Protein AF-X1B2E8-F1 (afdb_monomer_lite)

Sequence (235 aa):
KLYKNGIMIWRLMNKSKGINFYLFKSKGGPTIWGINLANALRKKDYQVTIYSDALSHIKGYIKGPFSCPIIHSVLPFPYPFRGKYILTIHGDFRREKHLLSRLYPWAIKKADFVTVPSLFLKKALDLKKALVIPNGIVQPRNKKFSYQLNRNKPVIGIMTSFHFRNKSDGIIVLAKVIKKVIPSAKLLIAGEGSLLNYYIQKVQEIGIDAKFLGYCGKDSFFDKLDIFSFYFRFN

Secondary structure (DSSP, 8-state):
--HHHHHHHHHHHS---EEEEE--SSSSHHHHHHHHHHHHHHTTT-EEEEE-SHHHHHHHHHHHHHH-SEEEESS------SSEEEEE--S-TTT--SGGGGGHHHHHHH-SEEEES-HHHHHHTT-TT-EE-PPPP-PPP---------SSS-EEEEE--TT-HHHHHHHHHHHHHHHHH-TT-EEEEE--STTHHHHHHHHHTTT--EEE--S--HHHHHTT-SEEE------

Organism: NCBI:txid412755

pLDDT: mean 82.93, std 15.94, range [27.25, 96.94]

Structure (mmCIF, N/CA/C/O backbone):
data_AF-X1B2E8-F1
#
_entry.id   AF-X1B2E8-F1
#
loop_
_atom_site.group_PDB
_atom_site.id
_atom_site.type_symbol
_atom_site.label_atom_id
_atom_site.label_alt_id
_atom_site.label_comp_id
_atom_site.label_asym_id
_atom_site.label_entity_id
_atom_site.label_seq_id
_atom_site.pdbx_PDB_ins_code
_atom_site.Cartn_x
_atom_site.Cartn_y
_atom_site.Cartn_z
_atom_site.occupancy
_atom_site.B_iso_or_equiv
_atom_site.auth_seq_id
_atom_site.auth_comp_id
_atom_site.auth_asym_id
_atom_site.auth_atom_id
_atom_site.pdbx_PDB_model_num
ATOM 1 N N . LYS A 1 1 ? 47.749 -7.210 -26.260 1.00 39.28 1 LYS A N 1
ATOM 2 C CA . LYS A 1 1 ? 46.509 -6.595 -26.817 1.00 39.28 1 LYS A CA 1
ATOM 3 C C . LYS A 1 1 ? 45.311 -7.567 -26.874 1.00 39.28 1 LYS A C 1
ATOM 5 O O . LYS A 1 1 ? 44.193 -7.102 -26.723 1.00 39.28 1 LYS A O 1
ATOM 10 N N . LEU A 1 2 ? 45.518 -8.890 -26.973 1.00 28.91 2 LEU A N 1
ATOM 11 C CA . LEU A 1 2 ? 44.445 -9.908 -27.000 1.00 28.91 2 LEU A CA 1
ATOM 12 C C . LEU A 1 2 ? 43.793 -10.231 -25.631 1.00 28.91 2 LEU A C 1
ATOM 14 O O . LEU A 1 2 ? 42.618 -10.571 -25.584 1.00 28.91 2 LEU A O 1
ATOM 18 N N . TYR A 1 3 ? 44.480 -10.003 -24.504 1.00 28.62 3 TYR A N 1
ATOM 19 C CA . TYR A 1 3 ? 43.939 -10.285 -23.159 1.00 28.62 3 TYR A CA 1
ATOM 20 C C . TYR A 1 3 ? 42.920 -9.257 -22.616 1.00 28.62 3 TYR A C 1
ATOM 22 O O . TYR A 1 3 ? 42.130 -9.581 -21.733 1.00 28.62 3 TYR A O 1
ATOM 30 N N . LYS A 1 4 ? 42.861 -8.030 -23.164 1.00 31.44 4 LYS A N 1
ATOM 31 C CA . LYS A 1 4 ? 41.838 -7.029 -22.778 1.00 31.44 4 LYS A CA 1
ATOM 32 C C . LYS A 1 4 ? 40.471 -7.300 -23.421 1.00 31.44 4 LYS A C 1
ATOM 34 O O . LYS A 1 4 ? 39.447 -6.953 -22.837 1.00 31.44 4 LYS A O 1
ATOM 39 N N . ASN A 1 5 ? 40.446 -7.975 -24.572 1.00 30.41 5 ASN A N 1
ATOM 40 C CA . ASN A 1 5 ? 39.207 -8.298 -25.282 1.00 30.41 5 ASN A CA 1
ATOM 41 C C . ASN A 1 5 ? 38.492 -9.520 -24.682 1.00 30.41 5 ASN A C 1
ATOM 43 O O . ASN A 1 5 ? 37.266 -9.536 -24.658 1.00 30.41 5 ASN A O 1
ATOM 47 N N . GLY A 1 6 ? 39.224 -10.476 -24.095 1.00 27.25 6 GLY A N 1
ATOM 48 C CA . GLY A 1 6 ? 38.640 -11.624 -23.385 1.00 27.25 6 GLY A CA 1
ATOM 49 C C . GLY A 1 6 ? 37.879 -11.241 -22.109 1.00 27.25 6 GLY A C 1
ATOM 50 O O . GLY A 1 6 ? 36.779 -11.728 -21.883 1.00 27.25 6 GLY A O 1
ATOM 51 N N . ILE A 1 7 ? 38.389 -10.287 -21.319 1.00 38.78 7 ILE A N 1
ATOM 52 C CA . ILE A 1 7 ? 37.700 -9.765 -20.117 1.00 38.78 7 ILE A CA 1
ATOM 53 C C . ILE A 1 7 ? 36.473 -8.928 -20.496 1.00 38.78 7 ILE A C 1
ATOM 55 O O . ILE A 1 7 ? 35.469 -8.931 -19.786 1.00 38.78 7 ILE A O 1
ATOM 59 N N . MET A 1 8 ? 36.533 -8.215 -21.621 1.00 32.81 8 MET A N 1
ATOM 60 C CA . MET A 1 8 ? 35.409 -7.434 -22.127 1.00 32.81 8 MET A CA 1
ATOM 61 C C . MET A 1 8 ? 34.312 -8.345 -22.681 1.00 32.81 8 MET A C 1
ATOM 63 O O . MET A 1 8 ? 33.151 -8.119 -22.368 1.00 32.81 8 MET A O 1
ATOM 67 N N . ILE A 1 9 ? 34.663 -9.416 -23.400 1.00 34.75 9 ILE A N 1
ATOM 68 C CA . ILE A 1 9 ? 33.717 -10.444 -23.849 1.00 34.75 9 ILE A CA 1
ATOM 69 C C . ILE A 1 9 ? 33.177 -11.236 -22.656 1.00 34.75 9 ILE A C 1
ATOM 71 O O . ILE A 1 9 ? 31.979 -11.434 -22.595 1.00 34.75 9 ILE A O 1
ATOM 75 N N . TRP A 1 10 ? 33.972 -11.562 -21.634 1.00 33.44 10 TRP A N 1
ATOM 76 C CA . TRP A 1 10 ? 33.471 -12.194 -20.405 1.00 33.44 10 TRP A CA 1
ATOM 77 C C . TRP A 1 10 ? 32.557 -11.262 -19.582 1.00 33.44 10 TRP A C 1
ATOM 79 O O . TRP A 1 10 ? 31.526 -11.699 -19.084 1.00 33.44 10 TRP A O 1
ATOM 89 N N . ARG A 1 11 ? 32.835 -9.948 -19.513 1.00 38.38 11 ARG A N 1
ATOM 90 C CA . ARG A 1 11 ? 31.917 -8.929 -18.947 1.00 38.38 11 ARG A CA 1
ATOM 91 C C . ARG A 1 11 ? 30.664 -8.710 -19.801 1.00 38.38 11 ARG A C 1
ATOM 93 O O . ARG A 1 11 ? 29.609 -8.394 -19.258 1.00 38.38 11 ARG A O 1
ATOM 100 N N . LEU A 1 12 ? 30.772 -8.865 -21.120 1.00 38.19 12 LEU A N 1
ATOM 101 C CA . LEU A 1 12 ? 29.663 -8.785 -22.072 1.00 38.19 12 LEU A CA 1
ATOM 102 C C . LEU A 1 12 ? 28.855 -10.093 -22.138 1.00 38.19 12 LEU A C 1
ATOM 104 O O . LEU A 1 12 ? 27.675 -10.030 -22.445 1.00 38.19 12 LEU A O 1
ATOM 108 N N . MET A 1 13 ? 29.446 -11.241 -21.804 1.00 37.78 13 MET A N 1
ATOM 109 C CA . MET A 1 13 ? 28.807 -12.560 -21.702 1.00 37.78 13 MET A CA 1
ATOM 110 C C . MET A 1 13 ? 28.245 -12.814 -20.296 1.00 37.78 13 MET A C 1
ATOM 112 O O . MET A 1 13 ? 27.308 -13.587 -20.152 1.00 37.78 13 MET A O 1
ATOM 116 N N . ASN A 1 14 ? 28.710 -12.072 -19.282 1.00 41.38 14 ASN A N 1
ATOM 117 C CA . ASN A 1 14 ? 27.997 -11.856 -18.016 1.00 41.38 14 ASN A CA 1
ATOM 118 C C . ASN A 1 14 ? 26.859 -10.818 -18.138 1.00 41.38 14 ASN A C 1
ATOM 120 O O . ASN A 1 14 ? 26.185 -10.509 -17.150 1.00 41.38 14 ASN A O 1
ATOM 124 N N . LYS A 1 15 ? 26.585 -10.272 -19.337 1.00 46.62 15 LYS A N 1
ATOM 125 C CA . LYS A 1 15 ? 25.315 -9.575 -19.573 1.00 46.62 15 LYS A CA 1
ATOM 126 C C . LYS A 1 15 ? 24.201 -10.612 -19.558 1.00 46.62 15 LYS A C 1
ATOM 128 O O . LYS A 1 15 ? 24.073 -11.383 -20.499 1.00 46.62 15 LYS A O 1
ATOM 133 N N . SER A 1 16 ? 23.340 -10.553 -18.547 1.00 53.31 16 SER A N 1
ATOM 134 C CA . SER A 1 16 ? 21.894 -10.318 -18.750 1.00 53.31 16 SER A CA 1
ATOM 135 C C . SER A 1 16 ? 21.034 -10.776 -17.569 1.00 53.31 16 SER A C 1
ATOM 137 O O . SER A 1 16 ? 20.101 -11.552 -17.719 1.00 53.31 16 SER A O 1
ATOM 139 N N . LYS A 1 17 ? 21.266 -10.216 -16.380 1.00 69.50 17 LYS A N 1
ATOM 140 C CA . LYS A 1 17 ? 20.231 -10.186 -15.329 1.00 69.50 17 LYS A CA 1
ATOM 141 C C . LYS A 1 17 ? 20.121 -8.816 -14.659 1.00 69.50 17 LYS A C 1
ATOM 143 O O . LYS A 1 17 ? 19.745 -8.708 -13.497 1.00 69.50 17 LYS A O 1
ATOM 148 N N . GLY A 1 18 ? 20.486 -7.767 -15.397 1.00 82.50 18 GLY A N 1
ATOM 149 C CA . GLY A 1 18 ? 20.246 -6.391 -14.981 1.00 82.50 18 GLY A CA 1
ATOM 150 C C . GLY A 1 18 ? 18.748 -6.100 -14.985 1.00 82.50 18 GLY A C 1
ATOM 151 O O . GLY A 1 18 ? 18.078 -6.389 -15.978 1.00 82.50 18 GLY A O 1
ATOM 152 N N . ILE A 1 19 ? 18.232 -5.522 -13.903 1.00 88.00 19 ILE A N 1
ATOM 153 C CA . ILE A 1 19 ? 16.855 -5.031 -13.812 1.00 88.00 19 ILE A CA 1
ATOM 154 C C . ILE A 1 19 ? 16.879 -3.607 -13.260 1.00 88.00 19 ILE A C 1
ATOM 156 O O . ILE A 1 19 ? 17.340 -3.366 -12.143 1.00 88.00 19 ILE A O 1
ATOM 160 N N . ASN A 1 20 ? 16.334 -2.667 -14.030 1.00 90.38 20 ASN A N 1
ATOM 161 C CA . ASN A 1 20 ? 16.082 -1.308 -13.564 1.00 90.38 20 ASN A CA 1
ATOM 162 C C . ASN A 1 20 ? 14.659 -1.223 -13.017 1.00 90.38 20 ASN A C 1
ATOM 164 O O . ASN A 1 20 ? 13.691 -1.402 -13.757 1.00 90.38 20 ASN A O 1
ATOM 168 N N . PHE A 1 21 ? 14.546 -0.945 -11.723 1.00 89.69 21 PHE A N 1
ATOM 169 C CA . PHE A 1 21 ? 13.286 -0.889 -11.000 1.00 89.69 21 PHE A CA 1
ATOM 170 C C . PHE A 1 21 ? 12.903 0.559 -10.694 1.00 89.69 21 PHE A C 1
ATOM 172 O O . PHE A 1 21 ? 13.658 1.264 -10.026 1.00 89.69 21 PHE A O 1
ATOM 179 N N . TYR A 1 22 ? 11.735 1.009 -11.148 1.00 90.12 22 TYR A N 1
ATOM 180 C CA . TYR A 1 22 ? 11.275 2.387 -10.957 1.00 90.12 22 TYR A CA 1
ATOM 181 C C . TYR A 1 22 ? 10.090 2.441 -9.996 1.00 90.12 22 TYR A C 1
ATOM 183 O O . TYR A 1 22 ? 9.044 1.852 -10.270 1.00 90.12 22 TYR A O 1
ATOM 191 N N . LEU A 1 23 ? 10.261 3.157 -8.881 1.00 89.62 23 LEU A N 1
ATOM 192 C CA . LEU A 1 23 ? 9.325 3.223 -7.755 1.00 89.62 23 LEU A CA 1
ATOM 193 C C . LEU A 1 23 ? 8.893 4.643 -7.419 1.00 89.62 23 LEU A C 1
ATOM 195 O O . LEU A 1 23 ? 9.641 5.586 -7.622 1.00 89.62 23 LEU A O 1
ATOM 199 N N . PHE A 1 24 ? 7.714 4.796 -6.817 1.00 83.56 24 PHE A N 1
ATOM 200 C CA . PHE A 1 24 ? 7.334 6.066 -6.199 1.00 83.56 24 PHE A CA 1
ATOM 201 C C . PHE A 1 24 ? 8.172 6.344 -4.940 1.00 83.56 24 PHE A C 1
ATOM 203 O O . PHE A 1 24 ? 8.380 5.444 -4.116 1.00 83.56 24 PHE A O 1
ATOM 210 N N . LYS A 1 25 ? 8.534 7.617 -4.723 1.00 78.81 25 LYS A N 1
ATOM 211 C CA . LYS A 1 25 ? 9.106 8.133 -3.464 1.00 78.81 25 LYS A CA 1
ATOM 212 C C . LYS A 1 25 ? 8.056 8.185 -2.344 1.00 78.81 25 LYS A C 1
ATOM 214 O O . LYS A 1 25 ? 7.700 9.255 -1.862 1.00 78.81 25 LYS A O 1
ATOM 219 N N . SER A 1 26 ? 7.494 7.048 -1.947 1.00 74.19 26 SER A N 1
ATOM 220 C CA . SER A 1 26 ? 6.485 6.992 -0.883 1.00 74.19 26 SER A CA 1
ATOM 221 C C . SER A 1 26 ? 6.651 5.757 -0.001 1.00 74.19 26 SER A C 1
ATOM 223 O O . SER A 1 26 ? 7.207 4.746 -0.419 1.00 74.19 26 SER A O 1
ATOM 225 N N . LYS A 1 27 ? 6.148 5.817 1.238 1.00 67.25 27 LYS A N 1
ATOM 226 C CA . LYS A 1 27 ? 6.125 4.678 2.179 1.00 67.25 27 LYS A CA 1
ATOM 227 C C . LYS A 1 27 ? 4.907 3.758 1.958 1.00 67.25 27 LYS A C 1
ATOM 229 O O . LYS A 1 27 ? 4.414 3.128 2.888 1.00 67.25 27 LYS A O 1
ATOM 234 N N . GLY A 1 28 ? 4.379 3.718 0.733 1.00 74.56 28 GLY A N 1
ATOM 235 C CA . GLY A 1 28 ? 3.166 2.981 0.385 1.00 74.56 28 GLY A CA 1
ATOM 236 C C . GLY A 1 28 ? 3.399 1.499 0.082 1.00 74.56 28 GLY A C 1
ATOM 237 O O . GLY A 1 28 ? 4.523 1.047 -0.136 1.00 74.56 28 GLY A O 1
ATOM 238 N N . GLY A 1 29 ? 2.297 0.746 0.000 1.00 80.31 29 GLY A N 1
ATOM 239 C CA . GLY A 1 29 ? 2.299 -0.671 -0.383 1.00 80.31 29 GLY A CA 1
ATOM 240 C C . GLY A 1 29 ? 3.085 -0.982 -1.668 1.00 80.31 29 GLY A C 1
ATOM 241 O O . GLY A 1 29 ? 3.923 -1.880 -1.618 1.00 80.31 29 GLY A O 1
ATOM 242 N N . PRO A 1 30 ? 2.897 -0.234 -2.777 1.00 84.38 30 PRO A N 1
ATOM 243 C CA . PRO A 1 30 ? 3.638 -0.454 -4.026 1.00 84.38 30 PRO A CA 1
ATOM 244 C C . PRO A 1 30 ? 5.159 -0.330 -3.873 1.00 84.38 30 PRO A C 1
ATOM 246 O O . PRO A 1 30 ? 5.909 -1.161 -4.379 1.00 84.38 30 PRO A O 1
ATOM 249 N N . THR A 1 31 ? 5.631 0.674 -3.130 1.00 86.88 31 THR A N 1
ATOM 250 C CA . THR A 1 31 ? 7.068 0.890 -2.917 1.00 86.88 31 THR A CA 1
ATOM 251 C C . THR A 1 31 ? 7.671 -0.203 -2.041 1.00 86.88 31 THR A C 1
ATOM 253 O O . THR A 1 31 ? 8.719 -0.746 -2.382 1.00 86.88 31 THR A O 1
ATOM 256 N N . ILE A 1 32 ? 6.994 -0.588 -0.952 1.00 84.81 32 ILE A N 1
ATOM 257 C CA . ILE A 1 32 ? 7.440 -1.696 -0.089 1.00 84.81 32 ILE A CA 1
ATOM 258 C C . ILE A 1 32 ? 7.488 -3.006 -0.883 1.00 84.81 32 ILE A C 1
ATOM 260 O O . ILE A 1 32 ? 8.471 -3.741 -0.799 1.00 84.81 32 ILE A O 1
ATOM 264 N N . TRP A 1 33 ? 6.449 -3.288 -1.674 1.00 88.38 33 TRP A N 1
ATOM 265 C CA . TRP A 1 33 ? 6.407 -4.453 -2.554 1.00 88.38 33 TRP A CA 1
ATOM 266 C C . TRP A 1 33 ? 7.602 -4.473 -3.513 1.00 88.38 33 TRP A C 1
ATOM 268 O O . TRP A 1 33 ? 8.306 -5.478 -3.587 1.00 88.38 33 TRP A O 1
ATOM 278 N N . GLY A 1 34 ? 7.885 -3.353 -4.179 1.00 89.44 34 GLY A N 1
ATOM 279 C CA . GLY A 1 34 ? 8.976 -3.274 -5.142 1.00 89.44 34 GLY A CA 1
ATOM 280 C C . GLY A 1 34 ? 10.363 -3.412 -4.521 1.00 89.44 34 GLY A C 1
ATOM 281 O O . GLY A 1 34 ? 11.219 -4.094 -5.077 1.00 89.44 34 GLY A O 1
ATOM 282 N N . ILE A 1 35 ? 10.579 -2.839 -3.333 1.00 89.44 35 ILE A N 1
ATOM 283 C CA . ILE A 1 35 ? 11.823 -3.031 -2.569 1.00 89.44 35 ILE A CA 1
ATOM 284 C C . ILE A 1 35 ? 11.995 -4.508 -2.191 1.00 89.44 35 ILE A C 1
ATOM 286 O O . ILE A 1 35 ? 13.082 -5.067 -2.350 1.00 89.44 35 ILE A O 1
ATOM 290 N N . ASN A 1 36 ? 10.928 -5.163 -1.727 1.00 88.62 36 ASN A N 1
ATOM 291 C CA . ASN A 1 36 ? 10.967 -6.581 -1.370 1.00 88.62 36 ASN A CA 1
ATOM 292 C C . ASN A 1 36 ? 11.244 -7.471 -2.586 1.00 88.62 36 ASN A C 1
ATOM 294 O O . ASN A 1 36 ? 12.071 -8.379 -2.493 1.00 88.62 36 ASN A O 1
ATOM 298 N N . LEU A 1 37 ? 10.608 -7.187 -3.726 1.00 89.94 37 LEU A N 1
ATOM 299 C CA . LEU A 1 37 ? 10.857 -7.896 -4.978 1.00 89.94 37 LEU A CA 1
ATOM 300 C C . LEU A 1 37 ? 12.307 -7.712 -5.438 1.00 89.94 37 LEU A C 1
ATOM 302 O O . LEU A 1 37 ? 12.982 -8.696 -5.729 1.00 89.94 37 LEU A O 1
ATOM 306 N N . ALA A 1 38 ? 12.821 -6.480 -5.425 1.00 90.56 38 ALA A N 1
ATOM 307 C CA . ALA A 1 38 ? 14.213 -6.197 -5.765 1.00 90.56 38 ALA A CA 1
ATOM 308 C C . ALA A 1 38 ? 15.193 -6.974 -4.872 1.00 90.56 38 ALA A C 1
ATOM 310 O O . ALA A 1 38 ? 16.164 -7.547 -5.364 1.00 90.56 38 ALA A O 1
ATOM 311 N N . ASN A 1 39 ? 14.925 -7.055 -3.567 1.00 89.75 39 ASN A N 1
ATOM 312 C CA . ASN A 1 39 ? 15.745 -7.833 -2.639 1.00 89.75 39 ASN A CA 1
ATOM 313 C C . ASN A 1 39 ? 15.657 -9.343 -2.900 1.00 89.75 39 ASN A C 1
ATOM 315 O O . ASN A 1 39 ? 16.677 -10.028 -2.838 1.00 89.75 39 ASN A O 1
ATOM 319 N N . ALA A 1 40 ? 14.472 -9.871 -3.211 1.00 88.19 40 ALA A N 1
ATOM 320 C CA . ALA A 1 40 ? 14.303 -11.278 -3.569 1.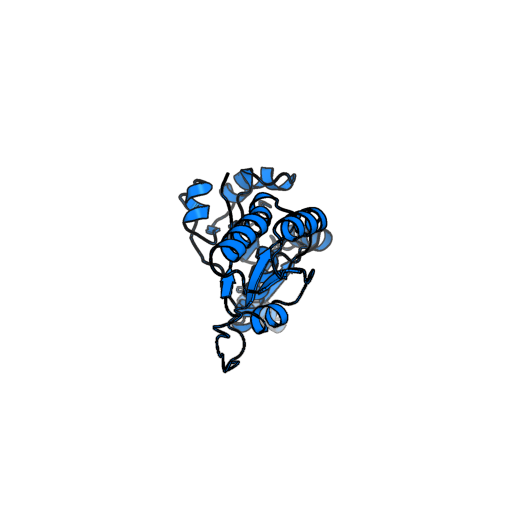00 88.19 40 ALA A CA 1
ATOM 321 C C . ALA A 1 40 ? 15.045 -11.633 -4.868 1.00 88.19 40 ALA A C 1
ATOM 323 O O . ALA A 1 40 ? 15.688 -12.676 -4.938 1.00 88.19 40 ALA A O 1
ATOM 324 N N . LEU A 1 41 ? 15.017 -10.742 -5.861 1.00 88.62 41 LEU A N 1
ATOM 325 C CA . LEU A 1 41 ? 15.746 -10.894 -7.121 1.00 88.62 41 LEU A CA 1
ATOM 326 C C . LEU A 1 41 ? 17.265 -10.843 -6.911 1.00 88.62 41 LEU A C 1
ATOM 328 O O . LEU A 1 41 ? 17.980 -11.687 -7.444 1.00 88.62 41 LEU A O 1
ATOM 332 N N . ARG A 1 42 ? 17.768 -9.929 -6.074 1.00 90.25 42 ARG A N 1
ATOM 333 C CA . ARG A 1 42 ? 19.199 -9.884 -5.713 1.00 90.25 42 ARG A CA 1
ATOM 334 C C . ARG A 1 42 ? 19.681 -11.179 -5.061 1.00 90.25 42 ARG A C 1
ATOM 336 O O . ARG A 1 42 ? 20.767 -11.639 -5.376 1.00 90.25 42 ARG A O 1
ATOM 343 N N . LYS A 1 43 ? 18.855 -11.810 -4.217 1.00 89.31 43 LYS A N 1
ATOM 344 C CA . LYS A 1 43 ? 19.140 -13.139 -3.632 1.00 89.31 43 LYS A CA 1
ATOM 345 C C . LYS A 1 43 ? 19.158 -14.283 -4.657 1.00 89.31 43 LYS A C 1
ATOM 347 O O . LYS A 1 43 ? 19.491 -15.406 -4.300 1.00 89.31 43 LYS A O 1
ATOM 352 N N . LYS A 1 44 ? 18.730 -14.025 -5.892 1.00 87.31 44 LYS A N 1
ATOM 353 C CA . LYS A 1 44 ? 18.765 -14.948 -7.034 1.00 87.31 44 LYS A CA 1
ATOM 354 C C . LYS A 1 44 ? 19.789 -14.495 -8.084 1.00 87.31 44 LYS A C 1
ATOM 356 O O . LYS A 1 44 ? 19.624 -14.795 -9.265 1.00 87.31 44 LYS A O 1
ATOM 361 N N . ASP A 1 45 ? 20.784 -13.719 -7.653 1.00 88.50 45 ASP A N 1
ATOM 362 C CA . ASP A 1 45 ? 21.903 -13.218 -8.455 1.00 88.50 45 ASP A CA 1
ATOM 363 C C . ASP A 1 4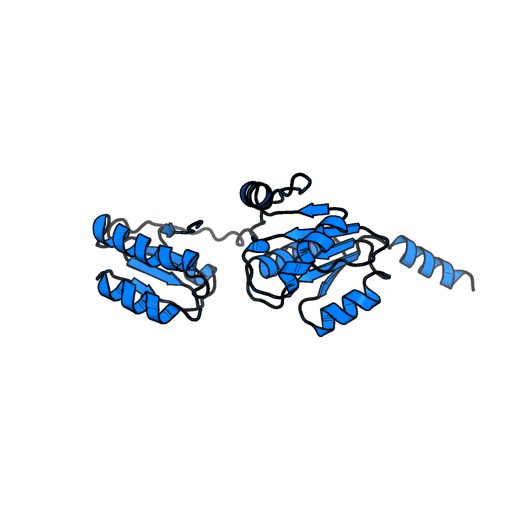5 ? 21.503 -12.284 -9.613 1.00 88.50 45 ASP A C 1
ATOM 365 O O . ASP A 1 45 ? 22.217 -12.149 -10.607 1.00 88.50 45 ASP A O 1
ATOM 369 N N . TYR A 1 46 ? 20.363 -11.590 -9.489 1.00 87.06 46 TYR A N 1
ATOM 370 C CA . TYR A 1 46 ? 20.010 -10.491 -10.393 1.00 87.06 46 TYR A CA 1
ATOM 371 C C . TYR A 1 46 ? 20.652 -9.177 -9.939 1.00 87.06 46 TYR A C 1
ATOM 373 O O . TYR A 1 46 ? 20.610 -8.806 -8.762 1.00 87.06 46 TYR A O 1
ATOM 381 N N . GLN A 1 47 ? 21.173 -8.409 -10.895 1.00 89.50 47 GLN A N 1
ATOM 382 C CA . GLN A 1 47 ? 21.677 -7.061 -10.643 1.00 89.50 47 GLN A CA 1
ATOM 383 C C . GLN A 1 47 ? 20.516 -6.069 -10.701 1.00 89.50 47 GLN A C 1
ATOM 385 O O . GLN A 1 47 ? 20.091 -5.659 -11.777 1.00 89.50 47 GLN A O 1
ATOM 390 N N . VAL A 1 48 ? 19.980 -5.688 -9.540 1.00 90.00 48 VAL A N 1
ATOM 391 C CA . VAL A 1 48 ? 18.812 -4.797 -9.470 1.00 90.00 48 VAL A CA 1
ATOM 392 C C . VAL A 1 48 ? 19.201 -3.392 -9.020 1.00 90.00 48 VAL A C 1
ATOM 394 O O . VAL A 1 48 ? 19.652 -3.204 -7.883 1.00 90.00 48 VAL A O 1
ATOM 397 N N . THR A 1 49 ? 18.937 -2.396 -9.865 1.00 90.25 49 THR A N 1
ATOM 398 C CA . THR A 1 49 ? 19.076 -0.967 -9.547 1.00 90.25 49 THR A CA 1
ATOM 399 C C . THR A 1 49 ? 17.699 -0.359 -9.305 1.00 90.25 49 THR A C 1
ATOM 401 O O . THR A 1 49 ? 16.799 -0.528 -10.120 1.00 90.25 49 THR A O 1
ATOM 404 N N . ILE A 1 50 ? 17.522 0.345 -8.183 1.00 90.19 50 ILE A N 1
ATOM 405 C CA . ILE A 1 50 ? 16.253 0.998 -7.831 1.00 90.19 50 ILE A CA 1
ATOM 406 C C . ILE A 1 50 ? 16.385 2.503 -8.062 1.00 90.19 50 ILE A C 1
ATOM 408 O O . ILE A 1 50 ? 17.323 3.125 -7.566 1.00 90.19 50 ILE A O 1
ATOM 412 N N . TYR A 1 51 ? 15.409 3.075 -8.757 1.00 89.38 51 TYR A N 1
ATOM 413 C CA . TYR A 1 51 ? 15.225 4.508 -8.950 1.00 89.38 51 TYR A CA 1
ATOM 414 C C . TYR A 1 51 ? 13.908 4.912 -8.284 1.00 89.38 51 TYR A C 1
ATOM 416 O O . TYR A 1 51 ? 12.848 4.411 -8.665 1.00 89.38 51 TYR A O 1
ATOM 424 N N . SER A 1 52 ? 13.968 5.762 -7.261 1.00 87.06 52 SER A N 1
ATOM 425 C CA . SER A 1 52 ? 12.803 6.111 -6.436 1.00 87.06 52 SER A CA 1
ATOM 426 C C . SER A 1 52 ? 12.592 7.606 -6.214 1.00 87.06 52 SER A C 1
ATOM 428 O O . SER A 1 52 ? 11.537 7.988 -5.722 1.00 87.06 52 SER A O 1
ATOM 430 N N . ASP A 1 53 ? 13.557 8.463 -6.551 1.00 86.62 53 ASP A N 1
ATOM 431 C CA . ASP A 1 53 ? 13.435 9.924 -6.495 1.00 86.62 53 ASP A CA 1
ATOM 432 C C . ASP A 1 53 ? 13.533 10.565 -7.888 1.00 86.62 53 ASP A C 1
ATOM 434 O O . ASP A 1 53 ? 14.041 9.953 -8.826 1.00 86.62 53 ASP A O 1
ATOM 438 N N . ALA A 1 54 ? 13.067 11.809 -8.033 1.00 80.25 54 ALA A N 1
ATOM 439 C CA . ALA A 1 54 ? 12.990 12.506 -9.321 1.00 80.25 54 ALA A CA 1
ATOM 440 C C . ALA A 1 54 ? 14.329 12.559 -10.081 1.00 80.25 54 ALA A C 1
ATOM 442 O O . ALA A 1 54 ? 14.365 12.288 -11.282 1.00 80.25 54 ALA A O 1
ATOM 443 N N . LEU A 1 55 ? 15.439 12.841 -9.392 1.00 80.19 55 LEU A N 1
ATOM 444 C CA . LEU A 1 55 ? 16.763 12.897 -10.019 1.00 80.19 55 LEU A CA 1
ATOM 445 C C . LEU A 1 55 ? 17.215 11.505 -10.458 1.00 80.19 55 LEU A C 1
ATOM 447 O O . LEU A 1 55 ? 17.771 11.343 -11.546 1.00 80.19 55 LEU A O 1
ATOM 451 N N . SER A 1 56 ? 16.947 10.489 -9.640 1.00 80.31 56 SER A N 1
ATOM 452 C CA . SER A 1 56 ? 17.209 9.096 -9.992 1.00 80.31 56 SER A CA 1
ATOM 453 C C . SER A 1 56 ? 16.352 8.643 -11.182 1.00 80.31 56 SER A C 1
ATOM 455 O O . SER A 1 56 ? 16.878 7.984 -12.074 1.00 80.31 56 SER A O 1
ATOM 457 N N . HIS A 1 57 ? 15.085 9.066 -11.275 1.00 80.12 57 HIS A N 1
ATOM 458 C CA . HIS A 1 57 ? 14.217 8.774 -12.417 1.00 80.12 57 HIS A CA 1
ATOM 459 C C . HIS A 1 57 ? 14.761 9.382 -13.700 1.00 80.12 57 HIS A C 1
ATOM 461 O O . HIS A 1 57 ? 14.809 8.681 -14.702 1.00 80.12 57 HIS A O 1
ATOM 467 N N . ILE A 1 58 ? 15.220 10.636 -13.670 1.00 80.00 58 ILE A N 1
ATOM 468 C CA . ILE A 1 58 ? 15.817 11.297 -14.839 1.00 80.00 58 ILE A CA 1
ATOM 469 C C . ILE A 1 58 ? 17.106 10.578 -15.252 1.00 80.00 58 ILE A C 1
ATOM 471 O O . ILE A 1 58 ? 17.263 10.199 -16.411 1.00 80.00 58 ILE A O 1
ATOM 475 N N . LYS A 1 59 ? 18.011 10.308 -14.299 1.00 77.62 59 LYS A N 1
ATOM 476 C CA . LYS A 1 59 ? 19.257 9.566 -14.567 1.00 77.62 59 LYS A CA 1
ATOM 477 C C . LYS A 1 59 ? 18.977 8.175 -15.138 1.00 77.62 59 LYS A C 1
ATOM 479 O O . LYS A 1 59 ? 19.642 7.762 -16.087 1.00 77.62 59 LYS A O 1
ATOM 484 N N . GLY A 1 60 ? 18.002 7.471 -14.571 1.00 74.00 60 GLY A N 1
ATOM 485 C CA . GLY A 1 60 ? 17.547 6.168 -15.038 1.00 74.00 60 GLY A CA 1
ATOM 486 C C . GLY A 1 60 ? 16.890 6.251 -16.412 1.00 74.00 60 GLY A C 1
ATOM 487 O O . GLY A 1 60 ? 17.199 5.444 -17.271 1.00 74.00 60 GLY A O 1
ATOM 488 N N . TYR A 1 61 ? 16.056 7.250 -16.682 1.00 75.06 61 TYR A N 1
ATOM 489 C CA . TYR A 1 61 ? 15.405 7.415 -17.980 1.00 75.06 61 TYR A CA 1
ATOM 490 C C . TYR A 1 61 ? 16.417 7.704 -19.095 1.00 75.06 61 TYR A C 1
ATOM 492 O O . TYR A 1 61 ? 16.270 7.195 -20.198 1.00 75.06 61 TYR A O 1
ATOM 500 N N . ILE A 1 62 ? 17.475 8.467 -18.803 1.00 74.12 62 ILE A N 1
ATOM 501 C CA . ILE A 1 62 ? 18.528 8.784 -19.778 1.00 74.12 62 ILE A CA 1
ATOM 502 C C . ILE A 1 62 ? 19.466 7.587 -19.992 1.00 74.12 62 ILE A C 1
ATOM 504 O O . ILE A 1 62 ? 19.771 7.233 -21.126 1.00 74.12 62 ILE A O 1
ATOM 508 N N . LYS A 1 63 ? 19.950 6.957 -18.912 1.00 70.00 63 LYS A N 1
ATOM 509 C CA . LYS A 1 63 ? 20.987 5.907 -18.997 1.00 70.00 63 LYS A CA 1
ATOM 510 C C . LYS A 1 63 ? 20.425 4.490 -19.080 1.00 70.00 63 LYS A C 1
ATOM 512 O O . LYS A 1 63 ? 21.039 3.606 -19.669 1.00 70.00 63 LYS A O 1
ATOM 517 N N . GLY A 1 64 ? 19.283 4.263 -18.450 1.00 64.62 64 GLY A N 1
ATOM 518 C CA . GLY A 1 64 ? 18.653 2.961 -18.254 1.00 64.62 64 GLY A CA 1
ATOM 519 C C . GLY A 1 64 ? 18.232 2.270 -19.547 1.00 64.62 64 GLY A C 1
ATOM 520 O O . GLY A 1 64 ? 18.522 1.079 -19.668 1.00 64.62 64 GLY A O 1
ATOM 521 N N . PRO A 1 65 ? 17.650 2.977 -20.537 1.00 63.59 65 PRO A N 1
ATOM 522 C CA . PRO A 1 65 ? 17.305 2.385 -21.824 1.00 63.59 65 PRO A CA 1
ATOM 523 C C . PRO A 1 65 ? 18.495 1.888 -22.661 1.00 63.59 65 PRO A C 1
ATOM 525 O O . PRO A 1 65 ? 18.304 1.294 -23.718 1.00 63.59 65 PRO A O 1
ATOM 528 N N . PHE A 1 66 ? 19.732 2.118 -22.225 1.00 62.84 66 PHE A N 1
ATOM 529 C CA . PHE A 1 66 ? 20.925 1.680 -22.952 1.00 62.84 66 PHE A CA 1
ATOM 530 C C . PHE A 1 66 ? 21.779 0.691 -22.154 1.00 62.84 66 PHE A C 1
ATOM 532 O O . PHE A 1 66 ? 22.710 0.106 -22.705 1.00 62.84 66 PHE A O 1
ATOM 539 N N . SER A 1 67 ? 21.475 0.480 -20.870 1.00 66.75 67 SER A N 1
ATOM 540 C CA . SER A 1 67 ? 22.365 -0.230 -19.948 1.00 66.75 67 SER A CA 1
ATOM 541 C C . SER A 1 67 ? 21.824 -1.552 -19.408 1.00 66.75 67 SER A C 1
ATOM 543 O O . SER A 1 67 ? 22.605 -2.332 -18.866 1.00 66.75 67 SER A O 1
ATOM 545 N N . CYS A 1 68 ? 20.523 -1.833 -19.535 1.00 72.19 68 CYS A N 1
ATOM 546 C CA . CYS A 1 68 ? 19.884 -2.877 -18.735 1.00 72.19 68 CYS A CA 1
ATOM 547 C C . CYS A 1 68 ? 18.768 -3.602 -19.501 1.00 72.19 68 CYS A C 1
ATOM 549 O O . CYS A 1 68 ? 17.884 -2.912 -19.977 1.00 72.19 68 CYS A O 1
ATOM 551 N N . PRO A 1 69 ? 18.750 -4.946 -19.608 1.00 81.12 69 PRO A N 1
ATOM 552 C CA . PRO A 1 69 ? 17.824 -5.685 -20.480 1.00 81.12 69 PRO A CA 1
ATOM 553 C C . PRO A 1 69 ? 16.350 -5.650 -20.045 1.00 81.12 69 PRO A C 1
ATOM 555 O O . PRO A 1 69 ? 15.478 -5.939 -20.867 1.00 81.12 69 PRO A O 1
ATOM 558 N N . ILE A 1 70 ? 16.063 -5.319 -18.780 1.00 87.50 70 ILE A N 1
ATOM 559 C CA . ILE A 1 70 ? 14.706 -5.301 -18.223 1.00 87.50 70 ILE A CA 1
ATOM 560 C C . ILE A 1 70 ? 14.470 -3.990 -17.472 1.00 87.50 70 ILE A C 1
ATOM 562 O O . ILE A 1 70 ? 15.227 -3.619 -16.571 1.00 87.50 70 ILE A O 1
ATOM 566 N N . ILE A 1 71 ? 13.367 -3.325 -17.803 1.00 89.06 71 ILE A N 1
ATOM 567 C CA . ILE A 1 71 ? 12.807 -2.218 -17.032 1.00 89.06 71 ILE A CA 1
ATOM 568 C C . ILE A 1 71 ? 11.519 -2.705 -16.384 1.00 89.06 71 ILE A C 1
ATOM 570 O O . ILE A 1 71 ? 10.596 -3.127 -17.075 1.00 89.06 71 ILE A O 1
ATOM 574 N N . HIS A 1 72 ? 11.433 -2.605 -15.062 1.00 91.69 72 HIS A N 1
ATOM 575 C CA . HIS A 1 72 ? 10.217 -2.894 -14.313 1.00 91.69 72 HIS A CA 1
ATOM 576 C C . HIS A 1 72 ? 9.793 -1.639 -13.552 1.00 91.69 72 HIS A C 1
ATOM 578 O O . HIS A 1 72 ? 10.503 -1.146 -12.680 1.00 91.69 72 HIS A O 1
ATOM 584 N N . SER A 1 73 ? 8.639 -1.086 -13.906 1.00 91.44 73 SER A N 1
ATOM 585 C CA . SE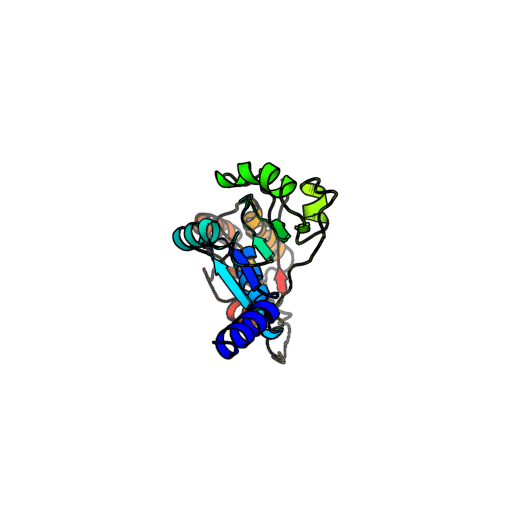R A 1 73 ? 8.141 0.171 -13.352 1.00 91.44 73 SER A CA 1
ATOM 586 C C . SER A 1 73 ? 6.785 -0.006 -12.678 1.00 91.44 73 SER A C 1
ATOM 588 O O . SER A 1 73 ? 5.920 -0.703 -13.204 1.00 91.44 73 SER A O 1
ATOM 590 N N . VAL A 1 74 ? 6.573 0.682 -11.553 1.00 91.75 74 VAL A N 1
ATOM 591 C CA . VAL A 1 74 ? 5.221 0.966 -11.020 1.00 91.75 74 VAL A CA 1
ATOM 592 C C . VAL A 1 74 ? 4.719 2.356 -11.426 1.00 91.75 74 VAL A C 1
ATOM 594 O O . VAL A 1 74 ? 3.614 2.754 -11.074 1.00 91.75 74 VAL A O 1
ATOM 597 N N . LEU A 1 75 ? 5.553 3.114 -12.140 1.00 90.38 75 LEU A N 1
ATOM 598 C CA . LEU A 1 75 ? 5.254 4.440 -12.665 1.00 90.38 75 LEU A CA 1
ATOM 599 C C . LEU A 1 75 ? 4.828 4.348 -14.136 1.00 90.38 75 LEU A C 1
ATOM 601 O O . LEU A 1 75 ? 5.422 3.565 -14.890 1.00 90.38 75 LEU A O 1
ATOM 605 N N . PRO A 1 76 ? 3.887 5.193 -14.586 1.00 90.44 76 PRO A N 1
ATOM 606 C CA . PRO A 1 76 ? 3.373 5.179 -15.951 1.00 90.44 76 PRO A CA 1
ATOM 607 C C . PRO A 1 76 ? 4.305 5.900 -16.940 1.00 90.44 76 PRO A C 1
ATOM 609 O O . PRO A 1 76 ? 3.845 6.642 -17.800 1.00 90.44 76 PRO A O 1
ATOM 612 N N . PHE A 1 77 ? 5.621 5.717 -16.816 1.00 87.38 77 PHE A N 1
ATOM 613 C CA . PHE A 1 77 ? 6.581 6.267 -17.768 1.00 87.38 77 PHE A CA 1
ATOM 614 C C . PHE A 1 77 ? 6.783 5.290 -18.938 1.00 87.38 77 PHE A C 1
ATOM 616 O O . PHE A 1 77 ? 7.187 4.150 -18.721 1.00 87.38 77 PHE A O 1
ATOM 623 N N . PRO A 1 78 ? 6.524 5.714 -20.178 1.00 79.38 78 PRO A N 1
ATOM 624 C CA . PRO A 1 78 ? 6.655 4.893 -21.376 1.00 79.38 78 PRO A CA 1
ATOM 625 C C . PRO A 1 78 ? 8.098 4.954 -21.874 1.00 79.38 78 PRO A C 1
ATOM 627 O O . PRO A 1 78 ? 8.456 5.768 -22.723 1.00 79.38 78 PRO A O 1
ATOM 630 N N . TYR A 1 79 ? 8.945 4.106 -21.303 1.00 75.19 79 TYR A N 1
ATOM 631 C CA . TYR A 1 79 ? 10.365 4.068 -21.636 1.00 75.19 79 TYR A CA 1
ATOM 632 C C . TYR A 1 79 ? 10.576 3.651 -23.107 1.00 75.19 79 TYR A C 1
ATOM 634 O O . TYR A 1 79 ? 10.139 2.564 -23.495 1.00 75.19 79 TYR A O 1
ATOM 642 N N . PRO A 1 80 ? 11.249 4.466 -23.943 1.00 64.00 80 PRO A N 1
ATOM 643 C CA . PRO A 1 80 ? 11.618 4.085 -25.303 1.00 64.00 80 PRO A CA 1
ATOM 644 C C . PRO A 1 80 ? 12.811 3.127 -25.228 1.00 64.00 80 PRO A C 1
ATOM 646 O O . PRO A 1 80 ? 13.955 3.563 -25.124 1.00 64.00 80 PRO A O 1
ATOM 649 N N . PHE A 1 81 ? 12.555 1.818 -25.189 1.00 67.69 81 PHE A N 1
ATOM 650 C CA . PHE A 1 81 ? 13.583 0.839 -24.837 1.00 67.69 81 PHE A CA 1
ATOM 651 C C . PHE A 1 81 ? 13.691 -0.342 -25.821 1.00 67.69 81 PHE A C 1
ATOM 653 O O . PHE A 1 81 ? 12.699 -0.752 -26.413 1.00 67.69 81 PHE A O 1
ATOM 660 N N . ARG A 1 82 ? 14.919 -0.872 -25.996 1.00 68.56 82 ARG A N 1
ATOM 661 C CA . ARG A 1 82 ? 15.268 -2.024 -26.861 1.00 68.56 82 ARG A CA 1
ATOM 662 C C . ARG A 1 82 ? 15.207 -3.394 -26.158 1.00 68.56 82 ARG A C 1
ATOM 664 O O . ARG A 1 82 ? 15.468 -4.405 -26.801 1.00 68.56 82 ARG A O 1
ATOM 671 N N . GLY A 1 83 ? 14.913 -3.448 -24.861 1.00 77.88 83 GLY A N 1
ATOM 672 C CA . GLY A 1 83 ? 14.694 -4.696 -24.114 1.00 77.88 83 GLY A CA 1
ATOM 673 C C . GLY A 1 83 ? 13.263 -4.797 -23.587 1.00 77.88 83 GLY A C 1
ATOM 674 O O . GLY A 1 83 ? 12.356 -4.223 -24.178 1.00 77.88 83 GLY A O 1
ATOM 675 N N . LYS A 1 84 ? 13.051 -5.527 -22.485 1.00 86.12 84 LYS A N 1
ATOM 676 C CA . LYS A 1 84 ? 11.703 -5.798 -21.962 1.00 86.12 84 LYS A CA 1
ATOM 677 C C . LYS A 1 84 ? 11.227 -4.740 -20.976 1.00 86.12 84 LYS A C 1
ATOM 679 O O . LYS A 1 84 ? 11.906 -4.459 -19.989 1.00 86.12 84 LYS A O 1
ATOM 684 N N . TYR A 1 85 ? 10.035 -4.203 -21.215 1.00 90.06 85 TYR A N 1
ATOM 685 C CA . TYR A 1 85 ? 9.354 -3.267 -20.330 1.00 90.06 85 TYR A CA 1
ATOM 686 C C . TYR A 1 85 ? 8.159 -3.932 -19.630 1.00 90.06 85 TYR A C 1
ATOM 688 O O . TYR A 1 85 ? 7.181 -4.340 -20.257 1.00 90.06 85 TYR A O 1
ATOM 696 N N . ILE A 1 86 ? 8.247 -4.015 -18.303 1.00 92.94 86 ILE A N 1
ATOM 697 C CA . ILE A 1 86 ? 7.209 -4.519 -17.408 1.00 92.94 86 ILE A CA 1
ATOM 698 C C . ILE A 1 86 ? 6.603 -3.337 -16.646 1.00 92.94 86 ILE A C 1
ATOM 700 O O . ILE A 1 86 ? 7.302 -2.619 -15.927 1.00 92.94 86 ILE A O 1
ATOM 704 N N . LEU A 1 87 ? 5.292 -3.161 -16.764 1.00 94.62 87 LEU A N 1
ATOM 705 C CA . LEU A 1 87 ? 4.522 -2.179 -16.004 1.00 94.62 87 LEU A CA 1
ATOM 706 C C . LEU A 1 87 ? 3.650 -2.899 -14.968 1.00 94.62 87 LEU A C 1
ATOM 708 O O . LEU A 1 87 ? 2.812 -3.724 -15.331 1.00 94.62 87 LEU A O 1
ATOM 712 N N . THR A 1 88 ? 3.811 -2.581 -13.683 1.00 95.50 88 THR A N 1
ATOM 713 C CA . THR A 1 88 ? 2.921 -3.061 -12.613 1.00 95.50 88 THR A CA 1
ATOM 714 C C . THR A 1 88 ? 1.993 -1.956 -12.143 1.00 95.50 88 THR A C 1
ATOM 716 O O . THR A 1 88 ? 2.439 -0.912 -11.676 1.00 95.50 88 THR A O 1
ATOM 719 N N . ILE A 1 89 ? 0.690 -2.211 -12.215 1.00 94.44 89 ILE A N 1
ATOM 720 C CA . ILE A 1 89 ? -0.354 -1.268 -11.816 1.00 94.44 89 ILE A CA 1
ATOM 721 C C . ILE A 1 89 ? -0.949 -1.741 -10.487 1.00 94.44 89 ILE A C 1
ATOM 723 O O . ILE A 1 89 ? -1.546 -2.812 -10.421 1.00 94.44 89 ILE A O 1
ATOM 727 N N . HIS A 1 90 ? -0.785 -0.953 -9.420 1.00 90.50 90 HIS A N 1
ATOM 728 C CA . HIS A 1 90 ? -1.244 -1.309 -8.066 1.00 90.50 90 HIS A CA 1
ATOM 729 C C . HIS A 1 90 ? -2.563 -0.645 -7.638 1.00 90.50 90 HIS A C 1
ATOM 731 O O . HIS A 1 90 ? -3.084 -0.971 -6.570 1.00 90.50 90 HIS A O 1
ATOM 737 N N . GLY A 1 91 ? -3.094 0.281 -8.435 1.00 89.25 91 GLY A N 1
ATOM 738 C CA . GLY A 1 91 ? -4.278 1.072 -8.105 1.00 89.25 91 GLY A CA 1
ATOM 739 C C . GLY A 1 91 ? -5.117 1.401 -9.334 1.00 89.25 91 GLY A C 1
ATOM 740 O O . GLY A 1 91 ? -4.683 1.199 -10.468 1.00 89.25 91 GLY A O 1
ATOM 741 N N . ASP A 1 92 ? -6.339 1.886 -9.103 1.00 90.00 92 ASP A N 1
ATOM 742 C CA . ASP A 1 92 ? -7.174 2.409 -10.184 1.00 90.00 92 ASP A CA 1
ATOM 743 C C . ASP A 1 92 ? -6.699 3.814 -10.563 1.00 90.00 92 ASP A C 1
ATOM 745 O O . ASP A 1 92 ? -7.152 4.818 -10.007 1.00 90.00 92 ASP A O 1
ATOM 749 N N . PHE A 1 93 ? -5.789 3.874 -11.533 1.00 89.25 93 PHE A N 1
ATOM 750 C CA . PHE A 1 93 ? -5.205 5.128 -11.995 1.00 89.25 93 PHE A CA 1
ATOM 751 C C . PHE A 1 93 ? -6.230 6.100 -12.592 1.00 89.25 93 PHE A C 1
ATOM 753 O O . PHE A 1 93 ? -5.969 7.298 -12.633 1.00 89.25 93 PHE A O 1
ATOM 760 N N . ARG A 1 94 ? -7.415 5.640 -13.021 1.00 88.25 94 ARG A N 1
ATOM 761 C CA . ARG A 1 94 ? -8.462 6.525 -13.567 1.00 88.25 94 ARG A CA 1
ATOM 762 C C . ARG A 1 94 ? -9.078 7.410 -12.484 1.00 88.25 94 ARG A C 1
ATOM 764 O O . ARG A 1 94 ? -9.653 8.449 -12.791 1.00 88.25 94 ARG A O 1
ATOM 771 N N . ARG A 1 95 ? -8.964 6.993 -11.218 1.00 83.12 95 ARG A N 1
ATOM 772 C CA . ARG A 1 95 ? -9.473 7.714 -10.041 1.00 83.12 95 ARG A CA 1
ATOM 773 C C . ARG A 1 95 ? -8.392 8.546 -9.345 1.00 83.12 95 ARG A C 1
ATOM 775 O O . ARG A 1 95 ? -8.702 9.357 -8.473 1.00 83.12 95 ARG A O 1
ATOM 782 N N . GLU A 1 96 ? -7.126 8.354 -9.707 1.00 78.25 96 GLU A N 1
ATOM 783 C CA . GLU A 1 96 ? -5.991 9.074 -9.134 1.00 78.25 96 GLU A CA 1
ATOM 784 C C . GLU A 1 96 ? -5.865 10.468 -9.769 1.00 78.25 96 GLU A C 1
ATOM 786 O O . GLU A 1 96 ? -5.694 10.615 -10.980 1.00 78.25 96 GLU A O 1
ATOM 791 N N . LYS A 1 97 ? -5.922 11.518 -8.938 1.00 70.75 97 LYS A N 1
ATOM 792 C CA . LYS A 1 97 ? -5.915 12.925 -9.384 1.00 70.75 97 LYS A CA 1
ATOM 793 C C . LYS A 1 97 ? -4.527 13.481 -9.749 1.00 70.75 97 LYS A C 1
ATOM 795 O O . LYS A 1 97 ? -4.408 14.674 -10.009 1.00 70.75 97 LYS A O 1
ATOM 800 N N . HIS A 1 98 ? -3.465 12.675 -9.738 1.00 77.31 98 HIS A N 1
ATOM 801 C CA . HIS A 1 98 ? -2.118 13.176 -10.032 1.00 77.31 98 HIS A CA 1
ATOM 802 C C . HIS A 1 98 ? -1.826 13.201 -11.540 1.00 77.31 98 HIS A C 1
ATOM 804 O O . HIS A 1 98 ? -2.202 12.282 -12.258 1.00 77.31 98 HIS A O 1
ATOM 810 N N . LEU A 1 99 ? -1.076 14.200 -12.020 1.00 81.25 99 LEU A N 1
ATOM 811 C CA . LEU A 1 99 ? -0.799 14.416 -13.454 1.00 81.25 99 LEU A CA 1
ATOM 812 C C . LEU A 1 99 ? -0.264 13.178 -14.191 1.00 81.25 99 LEU A C 1
ATOM 814 O O . LEU A 1 99 ? -0.616 12.942 -15.345 1.00 81.25 99 LEU A O 1
ATOM 818 N N . LEU A 1 100 ? 0.536 12.353 -13.509 1.00 84.31 100 LEU A N 1
ATOM 819 C CA . LEU A 1 100 ? 1.109 11.135 -14.082 1.00 84.31 100 LEU A CA 1
ATOM 820 C C . LEU A 1 100 ? 0.054 10.088 -14.472 1.00 84.31 100 LEU A C 1
ATOM 822 O O . LEU A 1 100 ? 0.337 9.248 -15.321 1.00 84.31 100 LEU A O 1
ATOM 826 N N . SER A 1 101 ? -1.163 10.127 -13.910 1.00 86.56 101 SER A N 1
ATOM 827 C CA . SER A 1 101 ? -2.183 9.106 -14.185 1.00 86.56 101 SER A CA 1
ATOM 828 C C . SER A 1 101 ? -2.625 9.111 -15.652 1.00 86.56 101 SER A C 1
ATOM 830 O O . SER A 1 101 ? -2.964 8.071 -16.217 1.00 86.56 101 SER A O 1
ATOM 832 N N . ARG A 1 102 ? -2.508 10.267 -16.313 1.00 89.62 102 ARG A N 1
ATOM 833 C CA . ARG A 1 102 ? -2.792 10.442 -17.743 1.00 89.62 102 ARG A CA 1
ATOM 834 C C . ARG A 1 102 ? -1.824 9.690 -18.657 1.00 89.62 102 ARG A C 1
ATOM 836 O O . ARG A 1 102 ? -2.153 9.459 -19.815 1.00 89.62 102 ARG A O 1
ATOM 843 N N . LEU A 1 103 ? -0.653 9.288 -18.160 1.00 92.31 103 LEU A N 1
ATOM 844 C CA . LEU A 1 103 ? 0.351 8.575 -18.953 1.00 92.31 103 LEU A CA 1
ATOM 845 C C . LEU A 1 103 ? 0.107 7.060 -19.012 1.00 92.31 103 LEU A C 1
ATOM 847 O O . LEU A 1 103 ? 0.672 6.391 -19.879 1.00 92.31 103 LEU A O 1
ATOM 851 N N . TYR A 1 104 ? -0.752 6.505 -18.144 1.00 93.88 104 TYR A N 1
ATOM 852 C CA . TYR A 1 104 ? -0.995 5.059 -18.091 1.00 93.88 104 TYR A CA 1
ATOM 853 C C . TYR A 1 104 ? -1.449 4.456 -19.424 1.00 93.88 104 TYR A C 1
ATOM 855 O O . TYR A 1 104 ? -0.867 3.441 -19.797 1.00 93.88 104 TYR A O 1
ATOM 863 N N . PRO A 1 105 ? -2.404 5.030 -20.185 1.00 93.50 105 PRO A N 1
ATOM 864 C CA . PRO A 1 105 ? -2.805 4.458 -21.472 1.00 93.50 105 PRO A CA 1
ATOM 865 C C . PRO A 1 105 ? -1.629 4.282 -22.440 1.00 93.50 105 PRO A C 1
ATOM 867 O O . PRO A 1 105 ? -1.503 3.248 -23.101 1.00 93.50 105 PRO A O 1
ATOM 870 N N . TRP A 1 106 ? -0.724 5.264 -22.487 1.00 93.06 106 TRP A N 1
ATOM 871 C CA . TRP A 1 106 ? 0.448 5.200 -23.353 1.00 93.06 106 TRP A CA 1
ATOM 872 C C . TRP A 1 106 ? 1.491 4.203 -22.831 1.00 93.06 106 TRP A C 1
ATOM 874 O O . TRP A 1 106 ? 1.996 3.388 -23.604 1.00 93.06 106 TRP A O 1
ATOM 884 N N . ALA A 1 107 ? 1.751 4.197 -21.521 1.00 93.19 107 ALA A N 1
ATOM 885 C CA . ALA A 1 107 ? 2.651 3.240 -20.879 1.00 93.19 107 ALA A CA 1
ATOM 886 C C . ALA A 1 107 ? 2.172 1.785 -21.035 1.00 93.19 107 ALA A C 1
ATOM 888 O O . ALA A 1 107 ? 2.967 0.918 -21.383 1.00 93.19 107 ALA A O 1
ATOM 889 N N . ILE A 1 108 ? 0.869 1.530 -20.880 1.00 95.06 108 ILE A N 1
ATOM 890 C CA . ILE A 1 108 ? 0.231 0.222 -21.105 1.00 95.06 108 ILE A CA 1
ATOM 891 C C . ILE A 1 108 ? 0.453 -0.251 -22.542 1.00 95.06 108 ILE A C 1
ATOM 893 O O . ILE A 1 108 ? 0.817 -1.403 -22.751 1.00 95.06 108 ILE A O 1
ATOM 897 N N . LYS A 1 109 ? 0.268 0.630 -23.536 1.00 93.25 109 LYS A N 1
ATOM 898 C CA . LYS A 1 109 ? 0.476 0.290 -24.953 1.00 93.25 109 LYS A CA 1
ATOM 899 C C . LYS A 1 109 ? 1.945 -0.009 -25.279 1.00 93.25 109 LYS A C 1
ATOM 901 O O . LYS A 1 109 ? 2.213 -0.755 -26.215 1.00 93.25 109 LYS A O 1
ATOM 906 N N . LYS A 1 110 ? 2.884 0.607 -24.555 1.00 91.38 110 LYS A N 1
ATOM 907 C CA . LYS A 1 110 ? 4.331 0.447 -24.762 1.00 91.38 110 LYS A CA 1
ATOM 908 C C . LYS A 1 110 ? 4.946 -0.707 -23.973 1.00 91.38 110 LYS A C 1
ATOM 910 O O . LYS A 1 110 ? 6.027 -1.148 -24.343 1.00 91.38 110 LYS A O 1
ATOM 915 N N . ALA A 1 111 ? 4.303 -1.169 -22.905 1.00 91.75 111 ALA A N 1
ATOM 916 C CA . ALA A 1 111 ? 4.798 -2.277 -22.101 1.00 91.75 111 ALA A CA 1
ATOM 917 C C . ALA A 1 111 ? 4.725 -3.604 -22.866 1.00 91.75 111 ALA A C 1
ATOM 919 O O . ALA A 1 111 ? 3.685 -3.946 -23.425 1.00 91.75 111 ALA A O 1
ATOM 920 N N . ASP A 1 112 ? 5.810 -4.380 -22.828 1.00 91.50 112 ASP A N 1
ATOM 921 C CA . ASP A 1 112 ? 5.792 -5.782 -23.252 1.00 91.50 112 ASP A CA 1
ATOM 922 C C . ASP A 1 112 ? 4.864 -6.599 -22.348 1.00 91.50 112 ASP A C 1
ATOM 924 O O . ASP A 1 112 ? 4.144 -7.482 -22.812 1.00 91.50 112 ASP A O 1
ATOM 928 N N . PHE A 1 113 ? 4.876 -6.290 -21.047 1.00 94.19 113 PHE A N 1
ATOM 929 C CA . PHE A 1 113 ? 4.056 -6.959 -20.048 1.00 94.19 113 PHE A CA 1
ATOM 930 C C . PHE A 1 113 ? 3.406 -5.949 -19.111 1.00 94.19 113 PHE A C 1
ATOM 932 O O . PHE A 1 113 ? 4.072 -5.117 -18.495 1.00 94.19 113 PHE A O 1
ATOM 939 N N . VAL A 1 114 ? 2.094 -6.082 -18.936 1.00 95.75 114 VAL A N 1
ATOM 940 C CA . VAL A 1 114 ? 1.348 -5.373 -17.896 1.00 95.75 114 VAL A CA 1
ATOM 941 C C . VAL A 1 114 ? 0.977 -6.371 -16.814 1.00 95.75 114 VAL A C 1
ATOM 943 O O . VAL A 1 114 ? 0.482 -7.458 -17.106 1.00 95.75 114 VAL A O 1
ATOM 946 N N . THR A 1 115 ? 1.212 -6.008 -15.561 1.00 95.94 115 THR A N 1
ATOM 947 C CA . THR A 1 115 ? 0.935 -6.852 -14.398 1.00 95.94 115 THR A CA 1
ATOM 948 C C . THR A 1 115 ? 0.061 -6.109 -13.394 1.00 95.94 115 THR A C 1
ATOM 950 O O . THR A 1 115 ? 0.148 -4.887 -13.252 1.00 95.94 115 THR A O 1
ATOM 953 N N . VAL A 1 116 ? -0.799 -6.848 -12.699 1.00 95.19 116 VAL A N 1
ATOM 954 C CA . VAL A 1 116 ? -1.689 -6.325 -11.653 1.00 95.19 116 VAL A CA 1
ATOM 955 C C . VAL A 1 116 ? -1.740 -7.282 -10.458 1.00 95.19 116 VAL A C 1
ATOM 957 O O . VAL A 1 116 ? -1.629 -8.493 -10.651 1.00 95.19 116 VAL A O 1
ATOM 960 N N . PRO A 1 117 ? -1.960 -6.786 -9.227 1.00 92.12 117 PRO A N 1
ATOM 961 C CA . PRO A 1 117 ? -1.956 -7.612 -8.023 1.00 92.12 117 PRO A CA 1
ATOM 962 C C . PRO A 1 117 ? -3.207 -8.475 -7.839 1.00 92.12 117 PRO A C 1
ATOM 964 O O . PRO A 1 117 ? -3.238 -9.313 -6.942 1.00 92.12 117 PRO A O 1
ATOM 967 N N . SER A 1 118 ? -4.271 -8.263 -8.619 1.00 91.81 118 SER A N 1
ATOM 968 C CA . SER A 1 118 ? -5.516 -9.014 -8.453 1.00 91.81 118 SER A CA 1
ATOM 969 C C . SER A 1 118 ? -6.345 -9.088 -9.731 1.00 91.81 118 SER A C 1
ATOM 971 O O . SER A 1 118 ? -6.324 -8.187 -10.574 1.00 91.81 118 SER A O 1
ATOM 973 N N . LEU A 1 119 ? -7.143 -10.156 -9.838 1.00 91.94 119 LEU A N 1
ATOM 974 C CA . LEU A 1 119 ? -8.151 -10.298 -10.890 1.00 91.94 119 LEU A CA 1
ATOM 975 C C . LEU A 1 119 ? -9.198 -9.181 -10.816 1.00 91.94 119 LEU A C 1
ATOM 977 O O . LEU A 1 119 ? -9.685 -8.722 -11.846 1.00 91.94 119 LEU A O 1
ATOM 981 N N . PHE A 1 120 ? -9.509 -8.719 -9.604 1.00 91.62 120 PHE A N 1
ATOM 982 C CA . PHE A 1 120 ? -10.389 -7.578 -9.395 1.00 91.62 120 PHE A CA 1
ATOM 983 C C . PHE A 1 120 ? -9.869 -6.333 -10.126 1.00 91.62 120 PHE A C 1
ATOM 985 O O . PHE A 1 120 ? -10.593 -5.763 -10.938 1.00 91.62 120 PHE A O 1
ATOM 992 N N . LEU A 1 121 ? -8.606 -5.944 -9.902 1.00 92.25 121 LEU A N 1
ATOM 993 C CA . LEU A 1 121 ? -8.051 -4.743 -10.531 1.00 92.25 121 LEU A CA 1
ATOM 994 C C . LEU A 1 121 ? -7.949 -4.902 -12.052 1.00 92.25 121 LEU A C 1
ATOM 996 O O . LEU A 1 121 ? -8.254 -3.962 -12.784 1.00 92.25 121 LEU A O 1
ATOM 1000 N N . LYS A 1 122 ? -7.596 -6.109 -12.524 1.00 93.81 122 LYS A N 1
ATOM 1001 C CA . LYS A 1 122 ? -7.604 -6.455 -13.953 1.00 93.81 122 LYS A CA 1
ATOM 1002 C C . LYS A 1 122 ? -8.955 -6.141 -14.599 1.00 93.81 122 LYS A C 1
ATOM 1004 O O . LYS A 1 122 ? -8.990 -5.484 -15.635 1.00 93.81 122 LYS A O 1
ATOM 1009 N N . LYS A 1 123 ? -10.045 -6.617 -13.983 1.00 94.69 123 LYS A N 1
ATOM 1010 C CA . LYS A 1 123 ? -11.420 -6.423 -14.465 1.00 94.69 123 LYS A CA 1
ATOM 1011 C C . LYS A 1 123 ? -11.849 -4.964 -14.357 1.00 94.69 123 LYS A C 1
ATOM 1013 O O . LYS A 1 123 ? -12.358 -4.417 -15.325 1.00 94.69 123 LYS A O 1
ATOM 1018 N N . ALA A 1 124 ? -11.599 -4.327 -13.213 1.00 92.25 124 ALA A N 1
ATOM 1019 C CA . ALA A 1 124 ? -11.990 -2.942 -12.977 1.00 92.25 124 ALA A CA 1
ATOM 1020 C C . ALA A 1 124 ? -11.408 -1.993 -14.035 1.00 92.25 124 ALA A C 1
ATOM 1022 O O . ALA A 1 124 ? -12.113 -1.098 -14.495 1.00 92.25 124 ALA A O 1
ATOM 1023 N N . LEU A 1 125 ? -10.150 -2.204 -14.434 1.00 94.00 125 LEU A N 1
ATOM 1024 C CA . LEU A 1 125 ? -9.424 -1.386 -15.411 1.00 94.00 125 LEU A CA 1
ATOM 1025 C C . LEU A 1 125 ? -9.557 -1.862 -16.874 1.00 94.00 125 LEU A C 1
ATOM 1027 O O . LEU A 1 125 ? -8.915 -1.277 -17.741 1.00 94.00 125 LEU A O 1
ATOM 1031 N N . ASP A 1 126 ? -10.333 -2.917 -17.146 1.00 95.75 126 ASP A N 1
ATOM 1032 C CA . ASP A 1 126 ? -10.437 -3.592 -18.457 1.00 95.75 126 ASP A CA 1
ATOM 1033 C C . ASP A 1 126 ? -9.076 -3.962 -19.097 1.00 95.75 126 ASP A C 1
ATOM 1035 O O . ASP A 1 126 ? -8.841 -3.862 -20.302 1.00 95.75 126 ASP A O 1
ATOM 1039 N N . LEU A 1 127 ? -8.125 -4.426 -18.281 1.00 95.00 127 LEU A N 1
ATOM 1040 C CA . LEU A 1 127 ? -6.781 -4.787 -18.742 1.00 95.00 127 LEU A CA 1
ATOM 1041 C C . LEU A 1 127 ? -6.733 -6.243 -19.220 1.00 95.00 127 LEU A C 1
ATOM 1043 O O . LEU A 1 127 ? -6.077 -7.088 -18.609 1.00 95.00 127 LEU A O 1
ATOM 1047 N N . LYS A 1 128 ? -7.419 -6.561 -20.324 1.00 93.00 128 LYS A N 1
ATOM 1048 C CA . LYS A 1 128 ? -7.616 -7.946 -20.818 1.00 93.00 128 LYS A CA 1
ATOM 1049 C C . LYS A 1 128 ? -6.317 -8.763 -20.920 1.00 93.00 128 LYS A C 1
ATOM 1051 O O . LYS A 1 128 ? -6.278 -9.918 -20.489 1.00 93.00 128 LYS A O 1
ATOM 1056 N N . LYS A 1 129 ? -5.237 -8.138 -21.404 1.00 92.19 129 LYS A N 1
ATOM 1057 C CA . LYS A 1 129 ? -3.913 -8.761 -21.601 1.00 92.19 129 LYS A CA 1
ATOM 1058 C C . LYS A 1 129 ? -3.003 -8.743 -20.363 1.00 92.19 129 LYS A C 1
ATOM 1060 O O . LYS A 1 129 ? -1.917 -9.306 -20.418 1.00 92.19 129 LYS A O 1
ATOM 1065 N N . ALA A 1 130 ? -3.411 -8.115 -19.257 1.00 94.81 130 ALA A N 1
ATOM 1066 C CA . ALA A 1 130 ? -2.564 -8.044 -18.070 1.00 94.81 130 ALA A CA 1
ATOM 1067 C C . ALA A 1 130 ? -2.450 -9.400 -17.358 1.00 94.81 130 ALA A C 1
ATOM 1069 O O . ALA A 1 130 ? -3.427 -10.150 -17.238 1.00 94.81 130 ALA A O 1
ATOM 1070 N N . LEU A 1 131 ? -1.259 -9.684 -16.840 1.00 94.94 131 LEU A N 1
ATOM 1071 C CA . LEU A 1 131 ? -0.977 -10.833 -15.988 1.00 94.94 131 LEU A CA 1
ATOM 1072 C C . LEU A 1 131 ? -1.343 -10.503 -14.538 1.00 94.94 131 LEU A C 1
ATOM 1074 O O . LEU A 1 131 ? -1.046 -9.415 -14.041 1.00 94.94 131 LEU A O 1
ATOM 1078 N N . VAL A 1 132 ? -1.979 -11.445 -13.846 1.00 92.50 132 VAL A N 1
ATOM 1079 C CA . VAL A 1 132 ? -2.291 -11.289 -12.422 1.00 92.50 132 VAL A CA 1
ATOM 1080 C C . VAL A 1 132 ? -1.149 -11.893 -11.611 1.00 92.50 132 VAL A C 1
ATOM 1082 O O . VAL A 1 132 ? -0.962 -13.105 -11.628 1.00 92.50 132 VAL A O 1
ATOM 1085 N N . ILE A 1 133 ? -0.395 -11.050 -10.905 1.00 89.31 133 ILE A N 1
ATOM 1086 C CA . ILE A 1 133 ? 0.697 -11.457 -10.012 1.00 89.31 133 ILE A CA 1
ATOM 1087 C C . ILE A 1 133 ? 0.398 -10.891 -8.622 1.00 89.31 133 ILE A C 1
ATOM 1089 O O . ILE A 1 133 ? 0.631 -9.701 -8.399 1.00 89.31 133 ILE A O 1
ATOM 1093 N N . PRO A 1 134 ? -0.130 -11.703 -7.688 1.00 84.06 134 PRO A N 1
ATOM 1094 C CA . PRO A 1 134 ? -0.453 -11.249 -6.342 1.00 84.06 134 PRO A CA 1
ATOM 1095 C C . PRO A 1 134 ? 0.742 -10.623 -5.618 1.00 84.06 134 PRO A C 1
ATOM 1097 O O . PRO A 1 134 ? 1.893 -11.020 -5.807 1.00 84.06 134 PRO A O 1
ATOM 1100 N N . ASN A 1 135 ? 0.466 -9.655 -4.742 1.00 82.81 135 ASN A N 1
ATOM 1101 C CA . ASN A 1 135 ? 1.507 -9.085 -3.893 1.00 82.81 135 ASN A CA 1
ATOM 1102 C C . ASN A 1 135 ? 2.060 -10.167 -2.957 1.00 82.81 135 ASN A C 1
ATOM 1104 O O . ASN A 1 135 ? 1.326 -10.719 -2.140 1.00 82.81 135 ASN A O 1
ATOM 1108 N N . GLY A 1 136 ? 3.366 -10.422 -3.035 1.00 76.69 136 GLY A N 1
ATOM 1109 C CA . GLY A 1 136 ? 4.055 -11.255 -2.058 1.00 76.69 136 GLY A CA 1
ATOM 1110 C C . GLY A 1 136 ? 4.168 -10.547 -0.708 1.00 76.69 136 GLY A C 1
ATOM 1111 O O . GLY A 1 136 ? 4.463 -9.350 -0.641 1.00 76.69 136 GLY A O 1
ATOM 1112 N N . ILE A 1 137 ? 3.969 -11.297 0.373 1.00 69.06 137 ILE A N 1
ATOM 1113 C CA . ILE A 1 137 ? 4.294 -10.863 1.732 1.00 69.06 137 ILE A CA 1
ATOM 1114 C C . ILE A 1 137 ? 5.603 -11.556 2.107 1.00 69.06 137 ILE A C 1
ATOM 1116 O O . ILE A 1 137 ? 5.738 -12.766 1.934 1.00 69.06 137 ILE A O 1
ATOM 1120 N N . VAL A 1 138 ? 6.585 -10.796 2.594 1.00 69.25 138 VAL A N 1
ATOM 1121 C CA . VAL A 1 138 ? 7.780 -11.402 3.192 1.00 69.25 138 VAL A CA 1
ATOM 1122 C C . VAL A 1 138 ? 7.311 -12.112 4.452 1.00 69.25 138 VAL A C 1
ATOM 1124 O O . VAL A 1 138 ? 6.806 -11.447 5.357 1.00 69.25 138 VAL A O 1
ATOM 1127 N N . GLN A 1 139 ? 7.428 -13.442 4.486 1.00 64.19 139 GLN A N 1
ATOM 1128 C CA . GLN A 1 139 ? 7.073 -14.197 5.682 1.00 64.19 139 GLN A CA 1
ATOM 1129 C C . GLN A 1 139 ? 7.867 -13.628 6.867 1.00 64.19 139 GLN A C 1
ATOM 1131 O O . GLN A 1 139 ? 9.092 -13.477 6.753 1.00 64.19 139 GLN A O 1
ATOM 1136 N N . PRO A 1 140 ? 7.202 -13.261 7.976 1.00 63.59 140 PRO A N 1
ATOM 1137 C CA . PRO A 1 140 ? 7.917 -12.860 9.175 1.00 63.59 140 PRO A CA 1
ATOM 1138 C C . PRO A 1 140 ? 8.844 -14.007 9.583 1.00 63.59 140 PRO A C 1
ATOM 1140 O O . PRO A 1 140 ? 8.467 -15.176 9.509 1.00 63.59 140 PRO A O 1
ATOM 1143 N N . ARG A 1 141 ? 10.085 -13.680 9.968 1.00 62.44 141 ARG A N 1
ATOM 1144 C CA . ARG A 1 141 ? 11.049 -14.685 10.440 1.00 62.44 141 ARG A CA 1
ATOM 1145 C C . ARG A 1 141 ? 10.387 -15.465 11.567 1.00 62.44 141 ARG A C 1
ATOM 1147 O O . ARG A 1 141 ? 10.001 -14.811 12.526 1.00 62.44 141 ARG A O 1
ATOM 1154 N N . ASN A 1 142 ? 10.264 -16.787 11.411 1.00 51.00 142 ASN A N 1
ATOM 1155 C CA . ASN A 1 142 ? 9.741 -17.795 12.346 1.00 51.00 142 ASN A CA 1
ATOM 1156 C C . ASN A 1 142 ? 9.589 -17.322 13.805 1.00 51.00 142 ASN A C 1
ATOM 1158 O O . ASN A 1 142 ? 10.319 -17.761 14.692 1.00 51.00 142 ASN A O 1
ATOM 1162 N N . LYS A 1 143 ? 8.624 -16.442 14.070 1.00 58.69 143 LYS A N 1
ATOM 1163 C CA . LYS A 1 143 ? 8.210 -16.098 15.420 1.00 58.69 143 LYS A CA 1
ATOM 1164 C C . LYS A 1 143 ? 7.092 -17.071 15.730 1.00 58.69 143 LYS A C 1
ATOM 1166 O O . LYS A 1 143 ? 5.987 -16.947 15.208 1.00 58.69 143 LYS A O 1
ATOM 1171 N N . LYS A 1 144 ? 7.405 -18.084 16.535 1.00 59.38 144 LYS A N 1
ATOM 1172 C CA . LYS A 1 144 ? 6.370 -18.879 17.191 1.00 59.38 144 LYS A CA 1
ATOM 1173 C C . LYS A 1 144 ? 5.673 -17.943 18.174 1.00 59.38 144 LYS A C 1
ATOM 1175 O O . LYS A 1 144 ? 6.245 -17.603 19.203 1.00 59.38 144 LYS A O 1
ATOM 1180 N N . PHE A 1 145 ? 4.481 -17.482 17.823 1.00 63.03 145 PHE A N 1
ATOM 1181 C CA . PHE A 1 145 ? 3.635 -16.741 18.745 1.00 63.03 145 PHE A CA 1
ATOM 1182 C C . PHE A 1 145 ? 2.795 -17.745 19.533 1.00 63.03 145 PHE A C 1
ATOM 1184 O O . PHE A 1 145 ? 2.015 -18.494 18.948 1.00 63.03 145 PHE A O 1
ATOM 1191 N N . SER A 1 146 ? 2.952 -17.777 20.856 1.00 63.53 146 SER A N 1
ATOM 1192 C CA . SER A 1 146 ? 1.976 -18.412 21.741 1.00 63.53 146 SER A CA 1
ATOM 1193 C C . SER A 1 146 ? 0.807 -17.445 21.900 1.00 63.53 146 SER A C 1
ATOM 1195 O O . SER A 1 146 ? 0.846 -16.540 22.733 1.00 63.53 146 SER A O 1
ATOM 1197 N N . TYR A 1 147 ? -0.188 -17.574 21.032 1.00 69.75 147 TYR A N 1
ATOM 1198 C CA . TYR A 1 147 ? -1.353 -16.702 21.044 1.00 69.75 147 TYR A CA 1
ATOM 1199 C C . TYR A 1 147 ? -2.465 -17.297 21.913 1.00 69.75 147 TYR A C 1
ATOM 1201 O O . TYR A 1 147 ? -2.864 -18.447 21.723 1.00 69.75 147 TYR A O 1
ATOM 1209 N N . GLN A 1 148 ? -2.980 -16.500 22.847 1.00 71.56 148 GLN A N 1
ATOM 1210 C CA . GLN A 1 148 ? -4.197 -16.797 23.594 1.00 71.56 148 GLN A CA 1
ATOM 1211 C C . GLN A 1 148 ? -5.186 -15.656 23.380 1.00 71.56 148 GLN A C 1
ATOM 1213 O O . GLN A 1 148 ? -4.944 -14.531 23.809 1.00 71.56 148 GLN A O 1
ATOM 1218 N N . LEU A 1 149 ? -6.303 -15.964 22.719 1.00 76.50 149 LEU A N 1
ATOM 1219 C CA . LEU A 1 149 ? -7.393 -15.016 22.515 1.00 76.50 149 LEU A CA 1
ATOM 1220 C C . LEU A 1 149 ? -7.988 -14.611 23.861 1.00 76.50 149 LEU A C 1
ATOM 1222 O O . LEU A 1 149 ? -8.547 -15.451 24.575 1.00 76.50 149 LEU A O 1
ATOM 1226 N N . ASN A 1 150 ? -7.957 -13.315 24.171 1.00 77.44 150 ASN A N 1
ATOM 1227 C CA . ASN A 1 150 ? -8.714 -12.791 25.300 1.00 77.44 150 ASN A CA 1
ATOM 1228 C C . ASN A 1 150 ? -10.206 -12.747 24.939 1.00 77.44 150 ASN A C 1
ATOM 1230 O O . ASN A 1 150 ? -10.710 -11.759 24.405 1.00 77.44 150 ASN A O 1
ATOM 1234 N N . ARG A 1 151 ? -10.926 -13.834 25.239 1.00 75.75 151 ARG A N 1
ATOM 1235 C CA . ARG A 1 151 ? -12.353 -13.979 24.904 1.00 75.75 151 ARG A CA 1
ATOM 1236 C C . ARG A 1 151 ? -13.250 -12.931 25.569 1.00 75.75 151 ARG A C 1
ATOM 1238 O O . ARG A 1 151 ? -14.294 -12.606 25.016 1.00 75.75 151 ARG A O 1
ATOM 1245 N N . ASN A 1 152 ? -12.843 -12.385 26.715 1.00 82.06 152 ASN A N 1
ATOM 1246 C CA . ASN A 1 152 ? -13.659 -11.435 27.476 1.00 82.06 152 ASN A CA 1
ATOM 1247 C C . ASN A 1 152 ? -13.499 -9.998 26.965 1.00 82.06 152 ASN A C 1
ATOM 1249 O O . ASN A 1 152 ? -14.447 -9.208 26.996 1.00 82.06 152 ASN A O 1
ATOM 1253 N N . LYS A 1 153 ? -12.296 -9.655 26.491 1.00 89.25 153 LYS A N 1
ATOM 1254 C CA . LYS A 1 153 ? -11.961 -8.311 26.019 1.00 89.25 153 LYS A CA 1
ATOM 1255 C C . LYS A 1 153 ? -11.062 -8.359 24.774 1.00 89.25 153 LYS A C 1
ATOM 1257 O O . LYS A 1 153 ? -9.899 -7.957 24.863 1.00 89.25 153 LYS A O 1
ATOM 1262 N N . PRO A 1 154 ? -11.570 -8.839 23.624 1.00 93.25 154 PRO A N 1
ATOM 1263 C CA . PRO A 1 154 ? -10.742 -8.986 22.438 1.00 93.25 154 PRO A CA 1
ATOM 1264 C C . PRO A 1 154 ? -10.276 -7.622 21.918 1.00 93.25 154 PRO A C 1
ATOM 1266 O O . PRO A 1 154 ? -11.010 -6.628 21.950 1.00 93.25 154 PRO A O 1
ATOM 1269 N N . VAL A 1 155 ? -9.048 -7.578 21.418 1.00 94.44 155 VAL A N 1
ATOM 1270 C CA . VAL A 1 155 ? -8.424 -6.415 20.800 1.00 94.44 155 VAL A CA 1
ATOM 1271 C C . VAL A 1 155 ? -8.547 -6.525 19.285 1.00 94.44 155 VAL A C 1
ATOM 1273 O O . VAL A 1 155 ? -7.854 -7.298 18.624 1.00 94.44 155 VAL A O 1
ATOM 1276 N N . ILE A 1 156 ? -9.434 -5.721 18.715 1.00 95.12 156 ILE A N 1
ATOM 1277 C CA . ILE A 1 156 ? -9.676 -5.672 17.276 1.00 95.12 156 ILE A CA 1
ATOM 1278 C C . ILE A 1 156 ? -8.864 -4.515 16.701 1.00 95.12 156 ILE A C 1
ATOM 1280 O O . ILE A 1 156 ? -8.955 -3.388 17.181 1.00 95.12 156 ILE A O 1
ATOM 1284 N N . GLY A 1 157 ? -8.059 -4.773 15.675 1.00 95.06 157 GLY A N 1
ATOM 1285 C CA . GLY A 1 157 ? -7.192 -3.777 15.058 1.00 95.06 157 GLY A CA 1
ATOM 1286 C C . GLY A 1 157 ? -7.575 -3.450 13.625 1.00 95.06 157 GLY A C 1
ATOM 1287 O O . GLY A 1 157 ? -7.884 -4.346 12.848 1.00 95.06 157 GLY A O 1
ATOM 1288 N N . ILE A 1 158 ? -7.470 -2.181 13.241 1.00 95.06 158 ILE A N 1
ATOM 1289 C CA . ILE A 1 158 ? -7.512 -1.737 11.844 1.00 95.06 158 ILE A CA 1
ATOM 1290 C C . ILE A 1 158 ? -6.323 -0.821 11.543 1.00 95.06 158 ILE A C 1
ATOM 1292 O O . ILE A 1 158 ? -5.992 0.072 12.323 1.00 95.06 158 ILE A O 1
ATOM 1296 N N . MET A 1 159 ? -5.677 -1.036 10.396 1.00 92.62 159 MET A N 1
ATOM 1297 C CA . MET A 1 159 ? -4.599 -0.175 9.905 1.00 92.62 159 MET A CA 1
ATOM 1298 C C . MET A 1 159 ? -5.005 0.444 8.569 1.00 92.62 159 MET A C 1
ATOM 1300 O O . MET A 1 159 ? -5.290 -0.274 7.610 1.00 92.62 159 MET A O 1
ATOM 1304 N N . THR A 1 160 ? -5.038 1.774 8.488 1.00 90.50 160 THR A N 1
ATOM 1305 C CA . THR A 1 160 ? -5.491 2.489 7.286 1.00 90.50 160 THR A CA 1
ATOM 1306 C C . THR A 1 160 ? -4.730 3.792 7.065 1.00 90.50 160 THR A C 1
ATOM 1308 O O . THR A 1 160 ? -4.089 4.319 7.965 1.00 90.50 160 THR A O 1
ATOM 1311 N N . SER A 1 161 ? -4.787 4.327 5.848 1.00 86.50 161 SER A N 1
ATOM 1312 C CA . SER A 1 161 ? -4.265 5.662 5.552 1.00 86.50 161 SER A CA 1
ATOM 1313 C C . SER A 1 161 ? -5.403 6.673 5.613 1.00 86.50 161 SER A C 1
ATOM 1315 O O . SER A 1 161 ? -6.353 6.576 4.836 1.00 86.50 161 SER A O 1
ATOM 1317 N N . PHE A 1 162 ? -5.264 7.683 6.470 1.00 90.06 162 PHE A N 1
ATOM 1318 C CA . PHE A 1 162 ? -6.239 8.762 6.655 1.00 90.06 162 PHE A CA 1
ATOM 1319 C C . PHE A 1 162 ? -6.159 9.851 5.577 1.00 90.06 162 PHE A C 1
ATOM 1321 O O . PHE A 1 162 ? -6.591 10.978 5.788 1.00 90.06 162 PHE A O 1
ATOM 1328 N N . HIS A 1 163 ? -5.606 9.532 4.408 1.00 86.38 163 HIS A N 1
ATOM 1329 C CA . HIS A 1 163 ? -5.703 10.378 3.217 1.00 86.38 163 HIS A CA 1
ATOM 1330 C C . HIS A 1 163 ? -6.884 9.992 2.317 1.00 86.38 163 HIS A C 1
ATOM 1332 O O . HIS A 1 163 ? -7.244 10.747 1.417 1.00 86.38 163 HIS A O 1
ATOM 1338 N N . PHE A 1 164 ? -7.497 8.825 2.546 1.00 84.06 164 PHE A N 1
ATOM 1339 C CA . PHE A 1 164 ? -8.520 8.262 1.668 1.00 84.06 164 PHE A CA 1
ATOM 1340 C C . PHE A 1 164 ? -9.806 7.986 2.444 1.00 84.06 164 PHE A C 1
ATOM 1342 O O . PHE A 1 164 ? -9.924 6.965 3.121 1.00 84.06 164 PHE A O 1
ATOM 1349 N N . ARG A 1 165 ? -10.794 8.875 2.302 1.00 86.44 165 ARG A N 1
ATOM 1350 C CA . ARG A 1 165 ? -12.081 8.787 3.013 1.00 86.44 165 ARG A CA 1
ATOM 1351 C C . ARG A 1 165 ? -12.754 7.418 2.868 1.00 86.44 165 ARG A C 1
ATOM 1353 O O . ARG A 1 165 ? -13.125 6.806 3.857 1.00 86.44 165 ARG A O 1
ATOM 1360 N N . ASN A 1 166 ? -12.792 6.874 1.652 1.00 82.44 166 ASN A N 1
ATOM 1361 C CA . ASN A 1 166 ? -13.393 5.568 1.356 1.00 82.44 166 ASN A CA 1
ATOM 1362 C C . ASN A 1 166 ? -12.719 4.375 2.067 1.00 82.44 166 ASN A C 1
ATOM 1364 O O . ASN A 1 166 ? -13.337 3.320 2.212 1.00 82.44 166 ASN A O 1
ATOM 1368 N N . LYS A 1 167 ? -11.457 4.523 2.495 1.00 84.12 167 LYS A N 1
ATOM 1369 C CA . LYS A 1 167 ? -10.771 3.544 3.350 1.00 84.12 167 LYS A CA 1
ATOM 1370 C C . LYS A 1 167 ? -11.054 3.816 4.821 1.00 84.12 167 LYS A C 1
ATOM 1372 O O . LYS A 1 167 ? -11.332 2.893 5.581 1.00 84.12 167 LYS A O 1
ATOM 1377 N N . SER A 1 168 ? -10.961 5.077 5.228 1.00 90.50 168 SER A N 1
ATOM 1378 C CA . SER A 1 168 ? -11.079 5.478 6.628 1.00 90.50 168 SER A CA 1
ATOM 1379 C C . SER A 1 168 ? -12.504 5.379 7.177 1.00 90.50 168 SER A C 1
ATOM 1381 O O . SER A 1 168 ? -12.660 5.091 8.359 1.00 90.50 168 SER A O 1
ATOM 1383 N N . ASP A 1 169 ? -13.539 5.491 6.338 1.00 91.69 169 ASP A N 1
ATOM 1384 C CA . ASP A 1 169 ? -14.946 5.282 6.729 1.00 91.69 169 ASP A CA 1
ATOM 1385 C C . ASP A 1 169 ? -15.196 3.898 7.339 1.00 91.69 169 ASP A C 1
ATOM 1387 O O . ASP A 1 169 ? -16.068 3.734 8.195 1.00 91.69 169 ASP A O 1
ATOM 1391 N N . GLY A 1 170 ? -14.370 2.916 6.976 1.00 90.31 170 GLY A N 1
ATOM 1392 C CA . GLY A 1 170 ? -14.384 1.593 7.583 1.00 90.31 170 GLY A CA 1
ATOM 1393 C C . GLY A 1 170 ? -14.170 1.585 9.089 1.00 90.31 170 GLY A C 1
ATOM 1394 O O . GLY A 1 170 ? -14.702 0.710 9.763 1.00 90.31 170 GLY A O 1
ATOM 1395 N N . ILE A 1 171 ? -13.453 2.572 9.633 1.00 94.75 171 ILE A N 1
ATOM 1396 C CA . ILE A 1 171 ? -13.247 2.710 11.078 1.00 94.75 171 ILE A CA 1
ATOM 1397 C C . ILE A 1 171 ? -14.580 2.975 11.778 1.00 94.75 171 ILE A C 1
ATOM 1399 O O . ILE A 1 171 ? -14.870 2.351 12.792 1.00 94.75 171 ILE A O 1
ATOM 1403 N N . ILE A 1 172 ? -15.406 3.870 11.228 1.00 95.12 172 ILE A N 1
ATOM 1404 C CA . ILE A 1 172 ? -16.711 4.220 11.806 1.00 95.12 172 ILE A CA 1
ATOM 1405 C C . ILE A 1 172 ? -17.643 3.010 11.740 1.00 95.12 172 ILE A C 1
ATOM 1407 O O . ILE A 1 172 ? -18.319 2.695 12.718 1.00 95.12 172 ILE A O 1
ATOM 1411 N N . VAL A 1 173 ? -17.663 2.314 10.599 1.00 93.94 173 VAL A N 1
ATOM 1412 C CA . VAL A 1 173 ? -18.458 1.089 10.427 1.00 93.94 173 VAL A CA 1
ATOM 1413 C C . VAL A 1 173 ? -18.034 0.036 11.449 1.00 93.94 173 VAL A C 1
ATOM 1415 O O . VAL A 1 173 ? -18.879 -0.492 12.169 1.00 93.94 173 VAL A O 1
ATOM 1418 N N . LEU A 1 174 ? -16.729 -0.218 11.564 1.00 94.50 174 LEU A N 1
ATOM 1419 C CA . LEU A 1 174 ? -16.181 -1.187 12.504 1.00 94.50 174 LEU A CA 1
ATOM 1420 C C . LEU A 1 174 ? -16.496 -0.809 13.955 1.00 94.50 174 LEU A C 1
ATOM 1422 O O . LEU A 1 174 ? -16.952 -1.658 14.712 1.00 94.50 174 LEU A O 1
ATOM 1426 N N . ALA A 1 175 ? -16.330 0.461 14.328 1.00 96.25 175 ALA A N 1
ATOM 1427 C CA . ALA A 1 175 ? -16.640 0.952 15.666 1.00 96.25 175 ALA A CA 1
ATOM 1428 C C . ALA A 1 175 ? -18.115 0.731 16.040 1.00 96.25 175 ALA A C 1
ATOM 1430 O O . ALA A 1 175 ? -18.406 0.235 17.128 1.00 96.25 175 ALA A O 1
ATOM 1431 N N . LYS A 1 176 ? -19.047 1.027 15.123 1.00 96.25 176 LYS A N 1
ATOM 1432 C CA . LYS A 1 176 ? -20.486 0.782 15.326 1.00 96.25 176 LYS A CA 1
ATOM 1433 C C . LYS A 1 176 ? -20.802 -0.706 15.482 1.00 96.25 176 LYS A C 1
ATOM 1435 O O . LYS A 1 176 ? -21.584 -1.075 16.355 1.00 96.25 176 LYS A O 1
ATOM 1440 N N . VAL A 1 177 ? -20.192 -1.560 14.657 1.00 94.81 177 VAL A N 1
ATOM 1441 C CA . VAL A 1 177 ? -20.370 -3.018 14.745 1.00 94.81 177 VAL A CA 1
ATOM 1442 C C . VAL A 1 177 ? -19.833 -3.546 16.073 1.00 94.81 177 VAL A C 1
ATOM 1444 O O . VAL A 1 177 ? -20.537 -4.287 16.751 1.00 94.81 177 VAL A O 1
ATOM 1447 N N . ILE A 1 178 ? -18.638 -3.118 16.487 1.00 94.81 178 ILE A N 1
ATOM 1448 C CA . ILE A 1 178 ? -18.045 -3.506 17.771 1.00 94.81 178 ILE A CA 1
ATOM 1449 C C . ILE A 1 178 ? -18.949 -3.084 18.928 1.00 94.81 178 ILE A C 1
ATOM 1451 O O . ILE A 1 178 ? -19.311 -3.931 19.740 1.00 94.81 178 ILE A O 1
ATOM 1455 N N . LYS A 1 179 ? -19.389 -1.817 18.964 1.00 96.12 179 LYS A N 1
ATOM 1456 C CA . LYS A 1 179 ? -20.282 -1.311 20.018 1.00 96.12 179 LYS A CA 1
ATOM 1457 C C . LYS A 1 179 ? -21.554 -2.144 20.155 1.00 96.12 179 LYS A C 1
ATOM 1459 O O . LYS A 1 179 ? -22.051 -2.293 21.263 1.00 96.12 179 LYS A O 1
ATOM 1464 N N . LYS A 1 180 ? -22.084 -2.647 19.036 1.00 96.00 180 LYS A N 1
ATOM 1465 C CA . LYS A 1 180 ? -23.319 -3.435 18.994 1.00 96.00 180 LYS A CA 1
ATOM 1466 C C . LYS A 1 180 ? -23.103 -4.903 19.368 1.00 96.00 180 LYS A C 1
ATOM 1468 O O . LYS A 1 180 ? -23.937 -5.467 20.062 1.00 96.00 180 LYS A O 1
ATOM 1473 N N . VAL A 1 181 ? -22.042 -5.529 18.859 1.00 94.56 181 VAL A N 1
ATOM 1474 C CA . VAL A 1 181 ? -21.865 -6.992 18.914 1.00 94.56 181 VAL A CA 1
ATOM 1475 C C . VAL A 1 181 ? -20.968 -7.418 20.073 1.00 94.56 181 VAL A C 1
ATOM 1477 O O . VAL A 1 181 ? -21.264 -8.406 20.734 1.00 94.56 181 VAL A O 1
ATOM 1480 N N . ILE A 1 182 ? -19.880 -6.687 20.329 1.00 93.19 182 ILE A N 1
ATOM 1481 C CA . ILE A 1 182 ? -18.910 -7.002 21.389 1.00 93.19 182 ILE A CA 1
ATOM 1482 C C . ILE A 1 182 ? -18.511 -5.698 22.103 1.00 93.19 182 ILE A C 1
ATOM 1484 O O . ILE A 1 182 ? -17.397 -5.207 21.913 1.00 93.19 182 ILE A O 1
ATOM 1488 N N . PRO A 1 183 ? -19.401 -5.102 22.923 1.00 92.88 183 PRO A N 1
ATOM 1489 C CA . PRO A 1 183 ? -19.175 -3.780 23.513 1.00 92.88 183 PRO A CA 1
ATOM 1490 C C . PRO A 1 183 ? -17.944 -3.705 24.428 1.00 92.88 183 PRO A C 1
ATOM 1492 O O . PRO A 1 183 ? -17.420 -2.616 24.653 1.00 92.88 183 PRO A O 1
ATOM 1495 N N . SER A 1 184 ? -17.496 -4.847 24.963 1.00 93.62 184 SER A N 1
ATOM 1496 C CA . SER A 1 184 ? -16.291 -4.948 25.789 1.00 93.62 184 SER A CA 1
ATOM 1497 C C . SER A 1 184 ? -14.996 -4.864 24.978 1.00 93.62 184 SER A C 1
ATOM 1499 O O . SER A 1 184 ? -13.950 -4.559 25.549 1.00 93.62 184 SER A O 1
ATOM 1501 N N . ALA A 1 185 ? -15.031 -5.130 23.669 1.00 95.00 185 ALA A N 1
ATOM 1502 C CA . ALA A 1 185 ? -13.834 -5.192 22.842 1.00 95.00 185 ALA A CA 1
ATOM 1503 C C . ALA A 1 185 ? -13.120 -3.837 22.752 1.00 95.00 185 ALA A C 1
ATOM 1505 O O . ALA A 1 185 ? -13.740 -2.771 22.734 1.00 95.00 185 ALA A O 1
ATOM 1506 N N . LYS A 1 186 ? -11.793 -3.894 22.628 1.00 95.88 186 LYS A N 1
ATOM 1507 C CA . LYS A 1 186 ? -10.951 -2.721 22.403 1.00 95.88 186 LYS A CA 1
ATOM 1508 C C . LYS A 1 186 ? -10.663 -2.559 20.917 1.00 95.88 186 LYS A C 1
ATOM 1510 O O . LYS A 1 186 ? -10.205 -3.503 20.278 1.00 95.88 186 LYS A O 1
ATOM 1515 N N . LEU A 1 187 ? -10.847 -1.358 20.378 1.00 96.81 187 LEU A N 1
ATOM 1516 C CA . LEU A 1 187 ? -10.492 -1.026 19.001 1.00 96.81 187 LEU A CA 1
ATOM 1517 C C . LEU A 1 187 ? -9.121 -0.330 18.947 1.00 96.81 187 LEU A C 1
ATOM 1519 O O . LEU A 1 187 ? -8.960 0.791 19.425 1.00 96.81 187 LEU A O 1
ATOM 1523 N N . LEU A 1 188 ? -8.120 -0.969 18.340 1.00 96.69 188 LEU A N 1
ATOM 1524 C CA . LEU A 1 188 ? -6.824 -0.353 18.039 1.00 96.69 188 LEU A CA 1
ATOM 1525 C C . LEU A 1 188 ? -6.779 0.145 16.594 1.00 96.69 188 LEU A C 1
ATOM 1527 O O . LEU A 1 188 ? -7.052 -0.596 15.653 1.00 96.69 188 LEU A O 1
ATOM 1531 N N . ILE A 1 189 ? -6.393 1.403 16.406 1.00 96.50 189 ILE A N 1
ATOM 1532 C CA . ILE A 1 189 ? -6.388 2.046 15.090 1.00 96.50 189 ILE A CA 1
ATOM 1533 C C . ILE A 1 189 ? -4.989 2.584 14.810 1.00 96.50 189 ILE A C 1
ATOM 1535 O O . ILE A 1 189 ? -4.489 3.438 15.542 1.00 96.50 189 ILE A O 1
ATOM 1539 N N . ALA A 1 190 ? -4.357 2.091 13.746 1.00 94.81 190 ALA A N 1
ATOM 1540 C CA . ALA A 1 190 ? -3.051 2.553 13.285 1.00 94.81 190 ALA A CA 1
ATOM 1541 C C . ALA A 1 190 ? -3.157 3.259 11.931 1.00 94.81 190 ALA A C 1
ATOM 1543 O O . ALA A 1 190 ? -3.901 2.835 11.042 1.00 94.81 190 ALA A O 1
ATOM 1544 N N . GLY A 1 191 ? -2.384 4.326 11.757 1.00 91.81 191 GLY A N 1
ATOM 1545 C CA . GLY A 1 191 ? -2.371 5.100 10.526 1.00 91.81 191 GLY A CA 1
ATOM 1546 C C . GLY A 1 191 ? -2.157 6.589 10.734 1.00 91.81 191 GLY A C 1
ATOM 1547 O O . GLY A 1 191 ? -2.353 7.122 11.821 1.00 91.81 191 GLY A O 1
ATOM 1548 N N . GLU A 1 192 ? -1.818 7.262 9.640 1.00 90.88 192 GLU A N 1
ATOM 1549 C CA . GLU A 1 192 ? -1.680 8.715 9.559 1.00 90.88 192 GLU A CA 1
ATOM 1550 C C . GLU A 1 192 ? -2.382 9.268 8.320 1.00 90.88 192 GLU A C 1
ATOM 1552 O O . GLU A 1 192 ? -2.673 8.541 7.357 1.00 90.88 192 GLU A O 1
ATOM 1557 N N . GLY A 1 193 ? -2.662 10.568 8.367 1.00 90.56 193 GLY A N 1
ATOM 1558 C C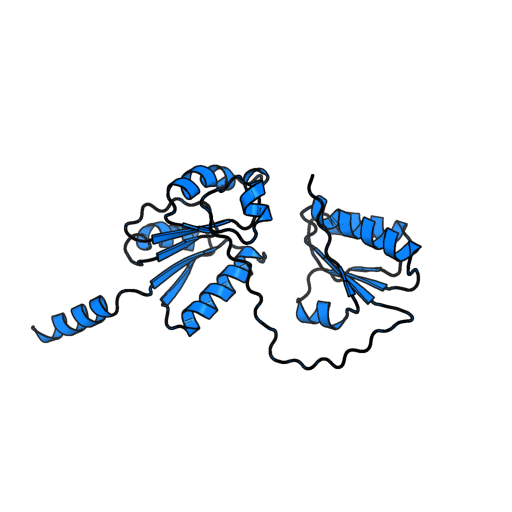A . GLY A 1 193 ? -3.173 11.347 7.250 1.00 90.56 193 GLY A CA 1
ATOM 1559 C C . GLY A 1 193 ? -4.047 12.513 7.694 1.00 90.56 193 GLY A C 1
ATOM 1560 O O . GLY A 1 193 ? -4.402 12.645 8.864 1.00 90.56 193 GLY A O 1
ATOM 1561 N N . SER A 1 194 ? -4.407 13.357 6.732 1.00 92.06 194 SER A N 1
ATOM 1562 C CA . SER A 1 194 ? -5.116 14.620 6.968 1.00 92.06 194 SER A CA 1
ATOM 1563 C C . SER A 1 194 ? -6.498 14.458 7.607 1.00 92.06 194 SER A C 1
ATOM 1565 O O . SER A 1 194 ? -6.988 15.391 8.232 1.00 92.06 194 SER A O 1
ATOM 1567 N N . LEU A 1 195 ? -7.129 13.287 7.482 1.00 93.88 195 LEU A N 1
ATOM 1568 C CA . LEU A 1 195 ? -8.446 13.011 8.061 1.00 93.88 195 LEU A CA 1
ATOM 1569 C C . LEU A 1 195 ? -8.385 12.399 9.470 1.00 93.88 195 LEU A C 1
ATOM 1571 O O . LEU A 1 195 ? -9.436 12.106 10.029 1.00 93.88 195 LEU A O 1
ATOM 1575 N N . LEU A 1 196 ? -7.203 12.176 10.058 1.00 94.88 196 LEU A N 1
ATOM 1576 C CA . LEU A 1 196 ? -7.067 11.455 11.333 1.00 94.88 196 LEU A CA 1
ATOM 1577 C C . LEU A 1 196 ? -7.939 12.057 12.448 1.00 94.88 196 LEU A C 1
ATOM 1579 O O . LEU A 1 196 ? -8.745 11.343 13.043 1.00 94.88 196 LEU A O 1
ATOM 1583 N N . ASN A 1 197 ? -7.844 13.371 12.669 1.00 95.38 197 ASN A N 1
ATOM 1584 C CA . ASN A 1 197 ? -8.584 14.061 13.733 1.00 95.38 197 ASN A CA 1
ATOM 1585 C C . ASN A 1 197 ? -10.106 13.952 13.562 1.00 95.38 197 ASN A C 1
ATOM 1587 O O . ASN A 1 197 ? -10.821 13.752 14.541 1.00 95.38 197 ASN A O 1
ATOM 1591 N N . TYR A 1 198 ? -10.592 14.000 12.318 1.00 95.69 198 TYR A N 1
ATOM 1592 C CA . TYR A 1 198 ? -12.010 13.807 12.012 1.00 95.69 198 TYR A CA 1
ATOM 1593 C C . TYR A 1 198 ? -12.507 12.431 12.484 1.00 95.69 198 TYR A C 1
ATOM 1595 O O . TYR A 1 198 ? -13.567 12.324 13.099 1.00 95.69 198 TYR A O 1
ATOM 1603 N N . TYR A 1 199 ? -11.733 11.369 12.242 1.00 96.44 199 TYR A N 1
ATOM 1604 C CA . TYR A 1 199 ? -12.121 10.020 12.662 1.00 96.44 199 TYR A CA 1
ATOM 1605 C C . TYR A 1 199 ? -11.928 9.772 14.158 1.00 96.44 199 TYR A C 1
ATOM 1607 O O . TYR A 1 199 ? -12.693 8.994 14.722 1.00 96.44 199 TYR A O 1
ATOM 1615 N N . ILE A 1 200 ? -10.970 10.441 14.810 1.00 96.69 200 ILE A N 1
ATOM 1616 C CA . ILE A 1 200 ? -10.846 10.416 16.276 1.00 96.69 200 ILE A CA 1
ATOM 1617 C C . ILE A 1 200 ? -12.149 10.906 16.910 1.00 96.69 200 ILE A C 1
ATOM 1619 O O . ILE A 1 200 ? -12.757 10.170 17.685 1.00 96.69 200 ILE A O 1
ATOM 1623 N N . GLN A 1 201 ? -12.623 12.087 16.504 1.00 96.44 201 GLN A N 1
ATOM 1624 C CA . GLN A 1 201 ? -13.871 12.666 17.010 1.00 96.44 201 GLN A CA 1
ATOM 1625 C C . GLN A 1 201 ? -15.070 11.746 16.743 1.00 96.44 201 GLN A C 1
ATOM 1627 O O . GLN A 1 201 ? -15.824 11.414 17.654 1.00 96.44 201 GLN A O 1
ATOM 1632 N N . LYS A 1 202 ? -15.204 11.238 15.511 1.00 96.94 202 LYS A N 1
ATOM 1633 C CA . LYS A 1 202 ? -16.325 10.361 15.137 1.00 96.94 202 LYS A CA 1
ATOM 1634 C C . LYS A 1 202 ? -16.351 9.036 15.893 1.00 96.94 202 LYS A C 1
ATOM 1636 O O . LYS A 1 202 ? -17.429 8.503 16.128 1.00 96.94 202 LYS A O 1
ATOM 1641 N N . VAL A 1 203 ? -15.196 8.481 16.254 1.00 96.69 203 VAL A N 1
ATOM 1642 C CA . VAL A 1 203 ? -15.134 7.253 17.059 1.00 96.69 203 VAL A CA 1
ATOM 1643 C C . VAL A 1 203 ? -15.423 7.539 18.531 1.00 96.69 203 VAL A C 1
ATOM 1645 O O . VAL A 1 203 ? -16.112 6.742 19.166 1.00 96.69 203 VAL A O 1
ATOM 1648 N N . GLN A 1 204 ? -14.961 8.676 19.058 1.00 95.25 204 GLN A N 1
ATOM 1649 C CA . GLN A 1 204 ? -15.283 9.111 20.421 1.00 95.25 204 GLN A CA 1
ATOM 1650 C C . GLN A 1 204 ? -16.797 9.280 20.615 1.00 95.25 204 GLN A C 1
ATOM 1652 O O . GLN A 1 204 ? -17.333 8.775 2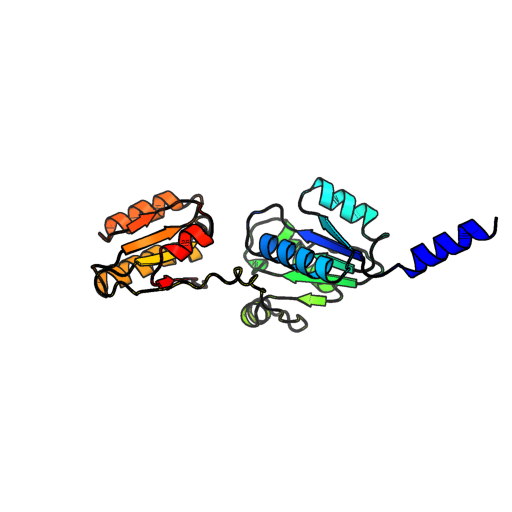1.596 1.00 95.25 204 GLN A O 1
ATOM 1657 N N . GLU A 1 205 ? -17.498 9.872 19.640 1.00 96.75 205 GLU A N 1
ATOM 1658 C CA . GLU A 1 205 ? -18.967 10.008 19.636 1.00 96.75 205 GLU A CA 1
ATOM 1659 C C . GLU A 1 205 ? -19.712 8.658 19.743 1.00 96.75 205 GLU A C 1
ATOM 1661 O O . GLU A 1 205 ? -20.832 8.608 20.243 1.00 96.75 205 GLU A O 1
ATOM 1666 N N . ILE A 1 206 ? -19.114 7.547 19.292 1.00 96.69 206 ILE A N 1
ATOM 1667 C CA . ILE A 1 206 ? -19.732 6.206 19.348 1.00 96.69 206 ILE A CA 1
ATOM 1668 C C . ILE A 1 206 ? -19.618 5.589 20.757 1.00 96.69 206 ILE A C 1
ATOM 1670 O O . ILE A 1 206 ? -20.377 4.680 21.104 1.00 96.69 206 ILE A O 1
ATOM 1674 N N . GLY A 1 207 ? -18.680 6.066 21.583 1.00 93.94 207 GLY A N 1
ATOM 1675 C CA . GLY A 1 207 ? -18.512 5.610 22.964 1.00 93.94 207 GLY A CA 1
ATOM 1676 C C . GLY A 1 207 ? -17.995 4.171 23.088 1.00 93.94 207 GLY A C 1
ATOM 1677 O O . GLY A 1 207 ? -18.534 3.388 23.876 1.00 93.94 207 GLY A O 1
ATOM 1678 N N . ILE A 1 208 ? -16.986 3.800 22.293 1.00 95.12 208 ILE A N 1
ATOM 1679 C CA . ILE A 1 208 ? -16.237 2.535 22.431 1.00 95.12 208 ILE A CA 1
ATOM 1680 C C . ILE A 1 208 ? -14.844 2.767 23.032 1.00 95.12 208 ILE A C 1
ATOM 1682 O O . ILE A 1 208 ? -14.283 3.853 22.893 1.00 95.12 208 ILE A O 1
ATOM 1686 N N . ASP A 1 209 ? -14.254 1.730 23.637 1.00 95.81 209 ASP A N 1
ATOM 1687 C CA . ASP A 1 209 ? -12.836 1.724 24.035 1.00 95.81 209 ASP A CA 1
ATOM 1688 C C . ASP A 1 209 ? -11.959 1.661 22.775 1.00 95.81 209 ASP A C 1
ATOM 1690 O O . ASP A 1 209 ? -11.653 0.586 22.255 1.00 95.81 209 ASP A O 1
ATOM 1694 N N . ALA A 1 210 ? -11.601 2.829 22.240 1.00 96.69 210 ALA A N 1
ATOM 1695 C CA . ALA A 1 210 ? -10.763 2.961 21.058 1.00 96.69 210 ALA A CA 1
ATOM 1696 C C . ALA A 1 210 ? -9.450 3.684 21.370 1.00 96.69 210 ALA A C 1
ATOM 1698 O O . ALA A 1 210 ? -9.427 4.712 22.046 1.00 96.69 210 ALA A O 1
ATOM 1699 N N . LYS A 1 211 ? -8.343 3.186 20.808 1.00 96.75 211 LYS A N 1
ATOM 1700 C CA . LYS A 1 211 ? -7.027 3.828 20.887 1.00 96.75 211 LYS A CA 1
ATOM 1701 C C . LYS A 1 211 ? -6.431 4.016 19.499 1.00 96.75 211 LYS A C 1
ATOM 1703 O O . LYS A 1 211 ? -6.147 3.050 18.789 1.00 96.75 211 LYS A O 1
ATOM 1708 N N . PHE A 1 212 ? -6.171 5.273 19.162 1.00 96.38 212 PHE A N 1
ATOM 1709 C CA . PHE A 1 212 ? -5.422 5.664 17.975 1.00 96.38 212 PHE A CA 1
ATOM 1710 C C . PHE A 1 212 ? -3.926 5.674 18.297 1.00 96.38 212 PHE A C 1
ATOM 1712 O O . PHE A 1 212 ? -3.500 6.257 19.291 1.00 96.38 212 PHE A O 1
ATOM 1719 N N . LEU A 1 213 ? -3.133 4.986 17.479 1.00 94.38 213 LEU A N 1
ATOM 1720 C CA . LEU A 1 213 ? -1.693 4.803 17.684 1.00 94.38 213 LEU A CA 1
ATOM 1721 C C . LEU A 1 213 ? -0.834 5.721 16.805 1.00 94.38 213 LEU A C 1
ATOM 1723 O O . LEU A 1 213 ? 0.378 5.753 16.991 1.00 94.38 213 LEU A O 1
ATOM 1727 N N . GLY A 1 214 ? -1.436 6.431 15.846 1.00 90.19 214 GLY A N 1
ATOM 1728 C CA . GLY A 1 214 ? -0.697 7.147 14.805 1.00 90.19 214 GLY A CA 1
ATOM 1729 C C . GLY A 1 214 ? 0.056 6.187 13.879 1.00 90.19 214 GLY A C 1
ATOM 1730 O O . GLY A 1 214 ? -0.353 5.032 13.694 1.00 90.19 214 GLY A O 1
ATOM 1731 N N . TYR A 1 215 ? 1.155 6.649 13.281 1.00 86.75 215 TYR A N 1
ATOM 1732 C CA . TYR A 1 215 ? 2.027 5.789 12.488 1.00 86.75 215 TYR A CA 1
ATOM 1733 C C . TYR A 1 215 ? 2.839 4.865 13.393 1.00 86.75 215 TYR A C 1
ATOM 1735 O O . TYR A 1 215 ? 3.603 5.304 14.251 1.00 86.75 215 TYR A O 1
ATOM 1743 N N . CYS A 1 216 ? 2.713 3.561 13.166 1.00 86.19 216 CYS A N 1
ATOM 1744 C CA . CYS A 1 216 ? 3.487 2.547 13.866 1.00 86.19 216 CYS A CA 1
ATOM 1745 C C . CYS A 1 216 ? 3.979 1.457 12.905 1.00 86.19 216 CYS A C 1
ATOM 1747 O O . CYS A 1 216 ? 3.492 1.303 11.782 1.00 86.19 216 CYS A O 1
ATOM 1749 N N . GLY A 1 217 ? 4.994 0.711 13.343 1.00 82.25 217 GLY A N 1
ATOM 1750 C CA . GLY A 1 217 ? 5.481 -0.461 12.621 1.00 82.25 217 GLY A CA 1
ATOM 1751 C C . GLY A 1 217 ? 4.444 -1.586 12.613 1.00 82.25 217 GLY A C 1
ATOM 1752 O O . GLY A 1 217 ? 3.692 -1.750 13.569 1.00 82.25 217 GLY A O 1
ATOM 1753 N N . LYS A 1 218 ? 4.429 -2.390 11.543 1.00 82.25 218 LYS A N 1
ATOM 1754 C CA . LYS A 1 218 ? 3.494 -3.518 11.397 1.00 82.25 218 LYS A CA 1
ATOM 1755 C C . LYS A 1 218 ? 3.596 -4.494 12.566 1.00 82.25 218 LYS A C 1
ATOM 1757 O O . LYS A 1 218 ? 2.580 -4.807 13.167 1.00 82.25 218 LYS A O 1
ATOM 1762 N N . ASP A 1 219 ? 4.809 -4.914 12.910 1.00 81.56 219 ASP A N 1
ATOM 1763 C CA . ASP A 1 219 ? 5.028 -5.915 13.957 1.00 81.56 219 ASP A CA 1
ATOM 1764 C C . ASP A 1 219 ? 4.491 -5.422 15.310 1.00 81.56 219 ASP A C 1
ATOM 1766 O O . ASP A 1 219 ? 3.680 -6.088 15.939 1.00 81.56 219 ASP A O 1
ATOM 1770 N N . SER A 1 220 ? 4.804 -4.180 15.700 1.00 82.88 220 SER A N 1
ATOM 1771 C CA . SER A 1 220 ? 4.326 -3.609 16.969 1.00 82.88 220 SER A CA 1
ATOM 1772 C C . SER A 1 220 ? 2.823 -3.315 17.009 1.00 82.88 220 SER A C 1
ATOM 1774 O O . SER A 1 220 ? 2.280 -3.043 18.088 1.00 82.88 220 SER A O 1
ATOM 1776 N N . PHE A 1 221 ? 2.161 -3.322 15.851 1.00 89.25 221 PHE A N 1
ATOM 1777 C CA . PHE A 1 221 ? 0.713 -3.255 15.736 1.00 89.25 221 PHE A CA 1
ATOM 1778 C C . PHE A 1 221 ? 0.091 -4.644 15.853 1.00 89.25 221 PHE A C 1
ATOM 1780 O O . PHE A 1 221 ? -0.721 -4.855 16.749 1.00 89.25 221 PHE A O 1
ATOM 1787 N N . PHE A 1 222 ? 0.494 -5.581 14.988 1.00 87.44 222 PHE A N 1
ATOM 1788 C CA . PHE A 1 222 ? -0.077 -6.926 14.915 1.00 87.44 222 PHE A CA 1
ATOM 1789 C C . PHE A 1 222 ? 0.164 -7.744 16.188 1.00 87.44 222 PHE A C 1
ATOM 1791 O O . PHE A 1 222 ? -0.730 -8.484 16.581 1.00 87.44 222 PHE A O 1
ATOM 1798 N N . ASP A 1 223 ? 1.284 -7.531 16.887 1.00 85.06 223 ASP A N 1
ATOM 1799 C CA . ASP A 1 223 ? 1.597 -8.200 18.161 1.00 85.06 223 ASP A CA 1
ATOM 1800 C C . ASP A 1 223 ? 0.590 -7.865 19.287 1.00 85.06 223 ASP A C 1
ATOM 1802 O O . ASP A 1 223 ? 0.590 -8.511 20.332 1.00 85.06 223 ASP A O 1
ATOM 1806 N N . LYS A 1 224 ? -0.264 -6.847 19.106 1.00 87.38 224 LYS A N 1
ATOM 1807 C CA . LYS A 1 224 ? -1.262 -6.401 20.096 1.00 87.38 224 LYS A CA 1
ATOM 1808 C C . LYS A 1 224 ? -2.687 -6.830 19.761 1.00 87.38 224 LYS A C 1
ATOM 1810 O O . LYS A 1 224 ? -3.599 -6.446 20.490 1.00 87.38 224 LYS A O 1
ATOM 1815 N N . LEU A 1 225 ? -2.898 -7.497 18.628 1.00 90.00 225 LEU A N 1
ATOM 1816 C CA . LEU A 1 225 ? -4.235 -7.764 18.110 1.00 90.00 225 LEU A CA 1
ATOM 1817 C C . LEU A 1 225 ? -4.659 -9.196 18.374 1.00 90.00 225 LEU A C 1
ATOM 1819 O O . LEU A 1 225 ? -3.891 -10.132 18.185 1.00 90.00 225 LEU A O 1
ATOM 1823 N N . ASP A 1 226 ? -5.938 -9.338 18.680 1.00 90.19 226 ASP A N 1
ATOM 1824 C CA . ASP A 1 226 ? -6.642 -10.603 18.599 1.00 90.19 226 ASP A CA 1
ATOM 1825 C C . ASP A 1 226 ? -7.235 -10.821 17.204 1.00 90.19 226 ASP A C 1
ATOM 1827 O O . ASP A 1 226 ? -7.187 -11.913 16.642 1.00 90.19 226 ASP A O 1
ATOM 1831 N N . ILE A 1 227 ? -7.790 -9.756 16.622 1.00 90.31 227 ILE A N 1
ATOM 1832 C CA . ILE A 1 227 ? -8.455 -9.795 15.319 1.00 90.31 227 ILE A CA 1
ATOM 1833 C C . ILE A 1 227 ? -7.968 -8.612 14.493 1.00 90.31 227 ILE A C 1
ATOM 1835 O O . ILE A 1 227 ? -8.104 -7.460 14.901 1.00 90.31 227 ILE A O 1
ATOM 1839 N N . PHE A 1 228 ? -7.444 -8.875 13.297 1.00 92.44 228 PHE A N 1
ATOM 1840 C CA . PHE A 1 228 ? -7.188 -7.824 12.319 1.00 92.44 228 PHE A CA 1
ATOM 1841 C C . PHE A 1 228 ? -8.392 -7.646 11.394 1.00 92.44 228 PHE A C 1
ATOM 1843 O O . PHE A 1 228 ? -8.890 -8.603 10.806 1.00 92.44 228 PHE A O 1
ATOM 1850 N N . SER A 1 229 ? -8.828 -6.401 11.239 1.00 91.44 229 SER A N 1
ATOM 1851 C CA . SER A 1 229 ? -9.908 -5.998 10.354 1.00 91.44 229 SER A CA 1
ATOM 1852 C C . SER A 1 229 ? -9.380 -5.099 9.244 1.00 91.44 229 SER A C 1
ATOM 1854 O O . SER A 1 229 ? -8.540 -4.218 9.451 1.00 91.44 229 SER A O 1
ATOM 1856 N N . PHE A 1 230 ? -9.909 -5.312 8.045 1.00 86.00 230 PHE A N 1
ATOM 1857 C CA . PHE A 1 230 ? -9.657 -4.479 6.886 1.00 86.00 230 PHE A CA 1
ATOM 1858 C C . PHE A 1 230 ? -10.986 -4.142 6.225 1.00 86.00 230 PHE A C 1
ATOM 1860 O O . PHE A 1 230 ? -11.792 -5.025 5.941 1.00 86.00 230 PHE A O 1
ATOM 1867 N N . TYR A 1 231 ? -11.196 -2.859 5.955 1.00 83.06 231 TYR A N 1
ATOM 1868 C CA . TYR A 1 231 ? -12.380 -2.380 5.264 1.00 83.06 231 TYR A CA 1
ATOM 1869 C C . TYR A 1 231 ? -11.976 -1.528 4.071 1.00 83.06 231 TYR A C 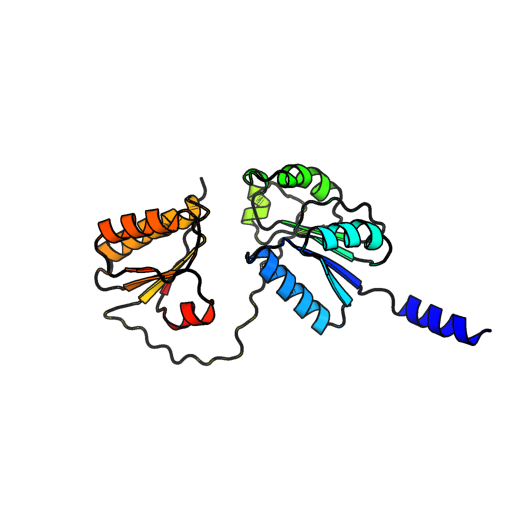1
ATOM 1871 O O . TYR A 1 231 ? -11.094 -0.670 4.153 1.00 83.06 231 TYR A O 1
ATOM 1879 N N . PHE A 1 232 ? -12.664 -1.754 2.960 1.00 74.31 232 PHE A N 1
ATOM 1880 C CA . PHE A 1 232 ? -12.524 -0.951 1.763 1.00 74.31 232 PHE A CA 1
ATOM 1881 C C . PHE A 1 232 ? -13.875 -0.866 1.057 1.00 74.31 232 PHE A C 1
ATOM 1883 O O . PHE A 1 232 ? -14.420 -1.891 0.649 1.00 74.31 232 PHE A O 1
ATOM 1890 N N . ARG A 1 233 ? -14.405 0.351 0.888 1.00 69.12 233 ARG A N 1
ATOM 1891 C CA . ARG A 1 233 ? -15.619 0.581 0.099 1.00 69.12 233 ARG A CA 1
ATOM 1892 C C . ARG A 1 233 ? -15.259 0.984 -1.328 1.00 69.12 233 ARG A C 1
ATOM 1894 O O . ARG A 1 233 ? -14.498 1.932 -1.545 1.00 69.12 233 ARG A O 1
ATOM 1901 N N . PHE A 1 234 ? -15.845 0.280 -2.292 1.00 57.31 234 PHE A N 1
ATOM 1902 C CA . PHE A 1 234 ? -15.902 0.726 -3.678 1.00 57.31 234 PHE A CA 1
ATOM 1903 C C . PHE A 1 234 ? -17.124 1.637 -3.830 1.00 57.31 234 PHE A C 1
ATOM 1905 O O . PHE A 1 234 ? -18.246 1.195 -3.598 1.00 57.31 234 PHE A O 1
ATOM 1912 N N . ASN A 1 235 ? -16.883 2.909 -4.154 1.00 52.94 235 ASN A N 1
ATOM 1913 C CA . ASN A 1 235 ? -17.893 3.776 -4.766 1.00 52.94 235 ASN A CA 1
ATOM 1914 C C . ASN A 1 235 ? -17.813 3.625 -6.281 1.00 52.94 235 ASN A C 1
ATOM 1916 O O . ASN A 1 235 ? -16.668 3.477 -6.782 1.00 52.94 235 ASN A O 1
#

Foldseek 3Di:
DVVVVVVVVVVVVPDDQEEEEEEELDPDPRRVLSVVVQVVSVVVVHRYDYQHDPVSVVVCLVCVQPPHQEYEYCFLDLRPHPHAYEHEDEDDLVPDPDPRSVSNVVSLVRHPAYEYQDPVSCVVNVVVRHHHDHRDDDPDDPDPDPDDAPPLAFEEEEEDEQADCQFLVVLLVVLLCCCPPPQRYEYEYEYDDDCVVVSVVSSVVSPGNYDYDYHDDPCVRVVRGPHYDGDGDDD

Radius of gyration: 22.54 Å; chains: 1; bounding box: 70×34×54 Å